Protein AF-A0A9D7XBY1-F1 (afdb_monomer_lite)

Foldseek 3Di:
DCPCVVVPLLVVLVVVLVVVLVVVPPDDDDDPVVSVVSSVVSSVVSVVVVVVVCPDPVVVCVVCVLVVQLVVCCVQLLLVLCVVQPPPVSVVVSVQLSVVVVVVDDNLLSLQQCLLLLLLVLLVLLVQAAPVLNVLQVVLLVVVLVQCVVPPVVLSVVSVVSNPDNVPRDTRPDGDDPVSSVSNSVSSSNSRVRSRCRVVVVDDRPPPVPVVVVVVVVVVVVVVVVVVPPDDPDDDDDDDDDDDDDDDDD

Radius of gyration: 32.43 Å; chains: 1; bounding box: 100×43×97 Å

pLDDT: mean 73.61, std 13.41, range [42.22, 92.88]

Sequence (250 aa):
MSEWLPFLILPACALLAVIVIALIQNGKELDDRGLLVAFAVLLSTALLLSLGVLRTQWVQRKLDPTQELAAQLQAHPVVVALELFHGDDNLALRATMLAELDRGKSLSETLQKMRPALSLIGHDRLGFGDQAARLAWSKVELQALRELAARDVKQCATLALSQTDANAYLPLASGMSAENQQAFEAAFVAMLSSADASLRRQETPPGIVVDTQEARQRFGQLRSARSATATPSMGFSDAASTRTWPRSPT

Structure (mmCIF, N/CA/C/O backbone):
data_AF-A0A9D7XBY1-F1
#
_entry.id   AF-A0A9D7XBY1-F1
#
loop_
_atom_site.group_PDB
_atom_site.id
_atom_site.type_symbol
_atom_site.label_atom_id
_atom_site.label_alt_id
_atom_site.label_comp_id
_atom_site.label_asym_id
_atom_site.label_entity_id
_atom_site.label_seq_id
_atom_site.pdbx_PDB_ins_code
_atom_site.Cartn_x
_atom_site.Cartn_y
_atom_site.Cartn_z
_atom_site.occupancy
_atom_site.B_iso_or_equiv
_atom_site.auth_seq_id
_atom_site.auth_comp_id
_atom_site.auth_asym_id
_atom_site.auth_atom_id
_atom_site.pdbx_PDB_model_num
ATOM 1 N N . MET A 1 1 ? -11.388 11.805 22.289 1.00 48.41 1 MET A N 1
ATOM 2 C CA . MET A 1 1 ? -12.593 12.337 22.981 1.00 48.41 1 MET A CA 1
ATOM 3 C C . MET A 1 1 ? -13.395 11.251 23.733 1.00 48.41 1 MET A C 1
ATOM 5 O O . MET A 1 1 ? -14.542 11.496 24.079 1.00 48.41 1 MET A O 1
ATOM 9 N N . SER A 1 2 ? -12.824 10.077 24.050 1.00 50.62 2 SER A N 1
ATOM 10 C CA . SER A 1 2 ? -13.545 8.933 24.652 1.00 50.62 2 SER A CA 1
ATOM 11 C C . SER A 1 2 ? -13.618 8.931 26.189 1.00 50.62 2 SER A C 1
ATOM 13 O O . SER A 1 2 ? -14.363 8.139 26.760 1.00 50.62 2 SER A O 1
ATOM 15 N N . GLU A 1 3 ? -12.891 9.819 26.871 1.00 54.50 3 GLU A N 1
ATOM 16 C CA . GLU A 1 3 ? -12.745 9.781 28.338 1.00 54.50 3 GLU A CA 1
ATOM 17 C C . GLU A 1 3 ? -13.994 10.256 29.104 1.00 54.50 3 GLU A C 1
ATOM 19 O O . GLU A 1 3 ? -14.214 9.855 30.243 1.00 54.50 3 GLU A O 1
ATOM 24 N N . TRP A 1 4 ? -14.867 11.049 28.474 1.00 52.72 4 TRP A N 1
ATOM 25 C CA . TRP A 1 4 ? -16.070 11.614 29.113 1.00 52.72 4 TRP A CA 1
ATOM 26 C C . TRP A 1 4 ? -17.304 10.708 29.041 1.00 52.72 4 TRP A C 1
ATOM 28 O O . TRP A 1 4 ? -18.314 10.947 29.699 1.00 52.72 4 TRP A O 1
ATOM 38 N N . LEU A 1 5 ? -17.235 9.650 28.240 1.00 58.38 5 LEU A N 1
ATOM 39 C CA . LEU A 1 5 ? -18.353 8.756 27.972 1.00 58.38 5 LEU A CA 1
ATOM 40 C C . LEU A 1 5 ? -18.807 7.922 29.193 1.00 58.38 5 LEU A C 1
ATOM 42 O O . LEU A 1 5 ? -20.016 7.865 29.438 1.00 58.38 5 LEU A O 1
ATOM 46 N N . PRO A 1 6 ? -17.909 7.339 30.021 1.00 59.41 6 PRO A N 1
ATOM 47 C CA . PRO A 1 6 ? -18.332 6.677 31.257 1.00 59.41 6 PRO A CA 1
ATOM 48 C C . PRO A 1 6 ? -18.978 7.655 32.251 1.00 59.41 6 PRO A C 1
ATOM 50 O O . PRO A 1 6 ? -19.910 7.270 32.956 1.00 59.41 6 PRO A O 1
ATOM 53 N N . PHE A 1 7 ? -18.559 8.926 32.251 1.00 58.84 7 PHE A N 1
ATOM 54 C CA . PHE A 1 7 ? -19.117 9.962 33.126 1.00 58.84 7 PHE A CA 1
ATOM 55 C C . PHE A 1 7 ? -20.555 10.362 32.777 1.00 58.84 7 PHE A C 1
ATOM 57 O O . PHE A 1 7 ? -21.260 10.846 33.654 1.00 58.84 7 PHE A O 1
ATOM 64 N N . LEU A 1 8 ? -21.017 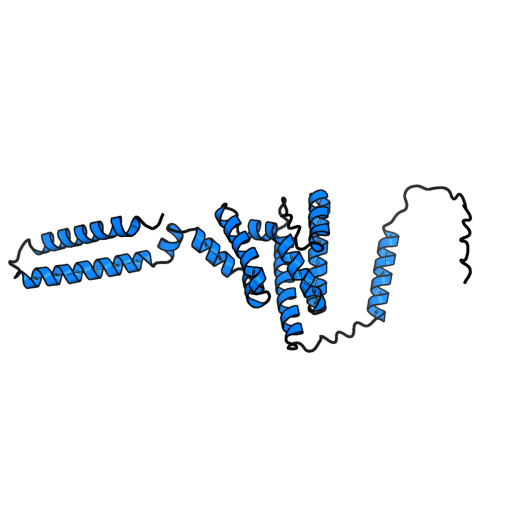10.141 31.541 1.00 63.47 8 LEU A N 1
ATOM 65 C CA . LEU A 1 8 ? -22.396 10.440 31.128 1.00 63.47 8 LEU A CA 1
ATOM 66 C C . LEU A 1 8 ? -23.338 9.232 31.235 1.00 63.47 8 LEU A C 1
ATOM 68 O O . LEU A 1 8 ? -24.515 9.396 31.552 1.00 63.47 8 LEU A O 1
ATOM 72 N N . ILE A 1 9 ? -22.838 8.016 31.005 1.00 67.44 9 ILE A N 1
ATOM 73 C CA . ILE A 1 9 ? -23.675 6.805 30.972 1.00 67.44 9 ILE A CA 1
ATOM 74 C C . ILE A 1 9 ? -24.020 6.309 32.379 1.00 67.44 9 ILE A C 1
ATOM 76 O O . ILE A 1 9 ? -25.171 5.964 32.641 1.00 67.44 9 ILE A O 1
ATOM 80 N N . LEU A 1 10 ? -23.055 6.320 33.305 1.00 65.62 10 LEU A N 1
ATOM 81 C CA . LEU A 1 10 ? -23.272 5.913 34.699 1.00 65.62 10 LEU A CA 1
ATOM 82 C C . LEU A 1 10 ? -24.395 6.699 35.405 1.00 65.62 10 LEU A C 1
ATOM 84 O O . LEU A 1 10 ? -25.283 6.053 35.970 1.00 65.62 10 LEU A O 1
ATOM 88 N N . PRO A 1 11 ? -24.434 8.048 35.363 1.00 66.56 11 PRO A N 1
ATOM 89 C CA . PRO A 1 11 ? -25.511 8.795 36.008 1.00 66.56 11 PRO A CA 1
ATOM 90 C C . PRO A 1 11 ? -26.861 8.601 35.310 1.00 66.56 11 PRO A C 1
ATOM 92 O O . PRO A 1 11 ? -27.879 8.525 35.994 1.00 66.56 11 PRO A O 1
ATOM 95 N N . ALA A 1 12 ? -26.893 8.449 33.981 1.00 67.38 12 ALA A N 1
ATOM 96 C CA . ALA A 1 12 ? -28.131 8.181 33.248 1.00 67.38 12 ALA A CA 1
ATOM 97 C C . ALA A 1 12 ? -28.733 6.809 33.607 1.00 67.38 12 ALA A C 1
ATOM 99 O O . ALA A 1 12 ? -29.941 6.700 33.820 1.00 67.38 12 ALA A O 1
ATOM 100 N N . CYS A 1 13 ? -27.899 5.771 33.743 1.00 66.38 13 CYS A N 1
ATOM 101 C CA . CYS A 1 13 ? -28.341 4.447 34.184 1.00 66.38 13 CYS A CA 1
ATOM 102 C C . CYS A 1 13 ? -28.814 4.446 35.645 1.00 66.38 13 CYS A C 1
ATOM 104 O O . CYS A 1 13 ? -29.812 3.795 35.957 1.00 66.38 13 CYS A O 1
ATOM 106 N N . ALA A 1 14 ? -28.149 5.200 36.527 1.00 65.62 14 ALA A N 1
ATOM 107 C CA . ALA A 1 14 ? -28.581 5.358 37.914 1.00 65.62 14 ALA A CA 1
ATOM 108 C C . ALA A 1 14 ? -29.952 6.053 38.009 1.00 65.62 14 ALA A C 1
ATOM 110 O O . ALA A 1 14 ? -30.826 5.589 38.739 1.00 65.62 14 ALA A O 1
ATOM 111 N N . LEU A 1 15 ? -30.179 7.110 37.221 1.00 71.19 15 LEU A N 1
ATOM 112 C CA . LEU A 1 15 ? -31.458 7.829 37.165 1.00 71.19 15 LEU A CA 1
ATOM 113 C C . LEU A 1 15 ? -32.609 6.930 36.691 1.00 71.19 15 LEU A C 1
ATOM 115 O O . LEU A 1 15 ? -33.681 6.926 37.292 1.00 71.19 15 LEU A O 1
ATOM 119 N N . LEU A 1 16 ? -32.373 6.121 35.655 1.00 70.38 16 LEU A N 1
ATOM 120 C CA . LEU A 1 16 ? -33.348 5.150 35.149 1.00 70.38 16 LEU A CA 1
ATOM 121 C C . LEU A 1 16 ? -33.707 4.093 36.202 1.00 70.38 16 LEU A C 1
ATOM 123 O O . LEU A 1 16 ? -34.884 3.792 36.389 1.00 70.38 16 LEU A O 1
ATOM 127 N N . ALA A 1 17 ? -32.714 3.573 36.927 1.00 67.12 17 ALA A N 1
ATOM 128 C CA . ALA A 1 17 ? -32.945 2.617 38.007 1.00 67.12 17 ALA A CA 1
ATOM 129 C C . ALA A 1 17 ? -33.775 3.230 39.152 1.00 67.12 17 ALA A C 1
ATOM 131 O O . ALA A 1 17 ? -34.692 2.581 39.654 1.00 67.12 17 ALA A O 1
ATOM 132 N N . VAL A 1 18 ? -33.518 4.494 39.512 1.00 67.62 18 VAL A N 1
ATOM 133 C CA . VAL A 1 18 ? -34.297 5.229 40.527 1.00 67.62 18 VAL A CA 1
ATOM 134 C C . VAL A 1 18 ? -35.752 5.430 40.086 1.00 67.62 18 VAL A C 1
ATOM 136 O O . VAL A 1 18 ? -36.663 5.194 40.876 1.00 67.62 18 VAL A O 1
ATOM 139 N N . ILE A 1 19 ? -35.994 5.799 38.823 1.00 70.06 19 ILE A N 1
ATOM 140 C CA . ILE A 1 19 ? -37.353 5.992 38.283 1.00 70.06 19 ILE A CA 1
ATOM 141 C C . ILE A 1 19 ? -38.142 4.675 38.280 1.00 70.06 19 ILE A C 1
ATOM 143 O O . ILE A 1 19 ? -39.311 4.652 38.668 1.00 70.06 19 ILE A O 1
ATOM 147 N N . VAL A 1 20 ? -37.512 3.567 37.877 1.00 68.69 20 VAL A N 1
ATOM 148 C CA . VAL A 1 20 ? -38.162 2.247 37.860 1.00 68.69 20 VAL A CA 1
ATOM 149 C C . VAL A 1 20 ? -38.503 1.780 39.277 1.00 68.69 20 VAL A C 1
ATOM 151 O O . VAL A 1 20 ? -39.596 1.263 39.498 1.00 68.69 20 VAL A O 1
ATOM 154 N N . ILE A 1 21 ? -37.626 2.015 40.256 1.00 66.44 21 ILE A N 1
ATOM 155 C CA . ILE A 1 21 ? -37.914 1.699 41.663 1.00 66.44 21 ILE A CA 1
ATOM 156 C C . ILE A 1 21 ? -39.068 2.541 42.199 1.00 66.44 21 ILE A C 1
ATOM 158 O O . ILE A 1 21 ? -39.972 1.989 42.825 1.00 66.44 21 ILE A O 1
ATOM 162 N N . ALA A 1 22 ? -39.079 3.843 41.910 1.00 66.81 22 ALA A N 1
ATOM 163 C CA . ALA A 1 22 ? -40.159 4.734 42.327 1.00 66.81 22 ALA A CA 1
ATOM 164 C C . ALA A 1 22 ? -41.523 4.302 41.751 1.00 66.81 22 ALA A C 1
ATOM 166 O O . ALA A 1 22 ? -42.539 4.371 42.439 1.00 66.81 22 ALA A O 1
ATOM 167 N N . LEU A 1 23 ? -41.554 3.790 40.515 1.00 69.25 23 LEU A N 1
ATOM 168 C CA . LEU A 1 23 ? -42.770 3.249 39.896 1.00 69.25 23 LEU A CA 1
ATOM 169 C C . LEU A 1 23 ? -43.235 1.928 40.530 1.00 69.25 23 LEU A C 1
ATOM 171 O O . LEU A 1 23 ? -44.438 1.706 40.646 1.00 69.25 23 LEU A O 1
ATOM 175 N N . ILE A 1 24 ? -42.310 1.061 40.954 1.00 66.00 24 ILE A N 1
ATOM 176 C CA . ILE A 1 24 ? -42.627 -0.238 41.579 1.00 66.00 24 ILE A CA 1
ATOM 177 C C . ILE A 1 24 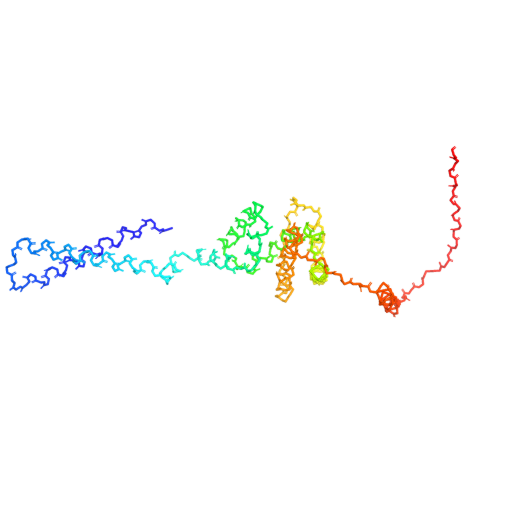? -43.071 -0.068 43.043 1.00 66.00 24 ILE A C 1
ATOM 179 O O . ILE A 1 24 ? -43.918 -0.826 43.517 1.00 66.00 24 ILE A O 1
ATOM 183 N N . GLN A 1 25 ? -42.547 0.937 43.752 1.00 62.91 25 GLN A N 1
ATOM 184 C CA . GLN A 1 25 ? -42.909 1.229 45.145 1.00 62.91 25 GLN A CA 1
ATOM 185 C C . GLN A 1 25 ? -44.322 1.808 45.319 1.00 62.91 25 GLN A C 1
ATOM 187 O O . GLN A 1 25 ? -44.862 1.742 46.420 1.00 62.91 25 GLN A O 1
ATOM 192 N N . ASN A 1 26 ? -44.967 2.305 44.257 1.00 60.75 26 ASN A N 1
ATOM 193 C CA . ASN A 1 26 ? -46.281 2.968 44.312 1.00 60.75 26 ASN A CA 1
ATOM 194 C C . ASN A 1 26 ? -47.482 2.059 44.686 1.00 60.75 26 ASN A C 1
ATOM 196 O O . ASN A 1 26 ? -48.631 2.419 44.434 1.00 60.75 26 ASN A O 1
ATOM 200 N N . GLY A 1 27 ? -47.266 0.894 45.307 1.00 57.59 27 GLY A N 1
ATOM 201 C CA . GLY A 1 27 ? -48.368 0.042 45.767 1.00 57.59 27 GLY A CA 1
ATOM 202 C C . GLY A 1 27 ? -48.031 -1.152 46.665 1.00 57.59 27 GLY A C 1
ATOM 203 O O . GLY A 1 27 ? -48.943 -1.922 46.962 1.00 57.59 27 GLY A O 1
ATOM 204 N N . LYS A 1 28 ? -46.776 -1.357 47.097 1.00 57.78 28 LYS A N 1
ATOM 205 C CA . LYS A 1 28 ? -46.398 -2.462 48.003 1.00 57.78 28 LYS A CA 1
ATOM 206 C C . LYS A 1 28 ? -45.294 -2.038 48.976 1.00 57.78 28 LYS A C 1
ATOM 208 O O . LYS A 1 28 ? -44.271 -1.522 48.538 1.00 57.78 28 LYS A O 1
ATOM 213 N N . GLU A 1 29 ? -45.470 -2.328 50.267 1.00 59.00 29 GLU A N 1
ATOM 214 C CA . GLU A 1 29 ? -44.376 -2.351 51.248 1.00 59.00 29 GLU A CA 1
ATOM 215 C C . GLU A 1 29 ? -43.448 -3.520 50.886 1.00 59.00 29 GLU A C 1
ATOM 217 O O . GLU A 1 29 ? -43.744 -4.683 51.163 1.00 59.00 29 GLU A O 1
ATOM 222 N N . LEU A 1 30 ? -42.365 -3.234 50.163 1.00 56.84 30 LEU A N 1
ATOM 223 C CA . LEU A 1 30 ? -41.291 -4.201 49.966 1.00 56.84 30 LEU A CA 1
ATOM 224 C C . LEU A 1 30 ? -40.310 -4.095 51.132 1.00 56.84 30 LEU A C 1
ATOM 226 O O . LEU A 1 30 ? -39.826 -3.012 51.439 1.00 56.84 30 LEU A O 1
ATOM 230 N N . ASP A 1 31 ? -39.993 -5.247 51.716 1.00 73.94 31 ASP A N 1
ATOM 231 C CA . ASP A 1 31 ? -38.904 -5.430 52.672 1.00 73.94 31 ASP A CA 1
ATOM 232 C C . ASP A 1 31 ? -37.577 -4.900 52.078 1.00 73.94 31 ASP A C 1
ATOM 234 O O . ASP A 1 31 ? -37.292 -5.136 50.895 1.00 73.94 31 ASP A O 1
ATOM 238 N N . ASP A 1 32 ? -36.758 -4.195 52.869 1.00 68.38 32 ASP A N 1
ATOM 239 C CA . ASP A 1 32 ? -35.559 -3.453 52.413 1.00 68.38 32 ASP A CA 1
ATOM 240 C C . ASP A 1 32 ? -34.593 -4.326 51.596 1.00 68.38 32 ASP A C 1
ATOM 242 O O . ASP A 1 32 ? -33.938 -3.892 50.640 1.00 68.38 32 ASP A O 1
ATOM 246 N N . ARG A 1 33 ? -34.542 -5.615 51.940 1.00 69.12 33 ARG A N 1
ATOM 247 C CA . ARG A 1 33 ? -33.712 -6.608 51.258 1.00 69.12 33 ARG A CA 1
ATOM 248 C C . ARG A 1 33 ? -34.198 -6.903 49.836 1.00 69.12 33 ARG A C 1
ATOM 250 O O . ARG A 1 33 ? -33.377 -7.116 48.947 1.00 69.12 33 ARG A O 1
ATOM 257 N N . GLY A 1 34 ? -35.511 -6.893 49.604 1.00 74.06 34 GLY A N 1
ATOM 258 C CA . GLY A 1 34 ? -36.106 -7.068 48.278 1.00 74.06 34 GLY A CA 1
ATOM 259 C C . GLY A 1 34 ? -35.857 -5.865 47.368 1.00 74.06 34 GLY A C 1
ATOM 260 O O . GLY A 1 34 ? -35.580 -6.039 46.179 1.00 74.06 34 GLY A O 1
ATOM 261 N N . LEU A 1 35 ? -35.865 -4.657 47.940 1.00 73.12 35 LEU A N 1
ATOM 262 C CA . LEU A 1 35 ? -35.573 -3.418 47.221 1.00 73.12 35 LEU A CA 1
ATOM 263 C C . LEU A 1 35 ? -34.128 -3.382 46.704 1.00 73.12 35 LEU A C 1
ATOM 265 O O . LEU A 1 35 ? -33.890 -3.101 45.529 1.00 73.12 35 LEU A O 1
ATOM 269 N N . LEU A 1 36 ? -33.169 -3.723 47.570 1.00 73.25 36 LEU A N 1
ATOM 270 C CA . LEU A 1 36 ? -31.748 -3.769 47.219 1.00 73.25 36 LEU A CA 1
ATOM 271 C C . LEU A 1 36 ? -31.455 -4.786 46.111 1.00 73.25 36 LEU A C 1
ATOM 273 O O . LEU A 1 36 ? -30.688 -4.491 45.194 1.00 73.25 36 LEU A O 1
ATOM 277 N N . VAL A 1 37 ? -32.086 -5.963 46.160 1.00 73.75 37 VAL A N 1
ATOM 278 C CA . VAL A 1 37 ? -31.915 -6.993 45.123 1.00 73.75 37 VAL A CA 1
ATOM 279 C C . VAL A 1 37 ? -32.517 -6.534 43.794 1.00 73.75 37 VAL A C 1
ATOM 281 O O . VAL A 1 37 ? -31.859 -6.655 42.762 1.00 73.75 37 VAL A O 1
ATOM 284 N N . ALA A 1 38 ? -33.722 -5.955 43.800 1.00 72.50 38 ALA A N 1
ATOM 285 C CA . ALA A 1 38 ? -34.351 -5.438 42.585 1.00 72.50 38 ALA A CA 1
ATOM 286 C C . ALA A 1 38 ? -33.527 -4.305 41.946 1.00 72.50 38 ALA A C 1
ATOM 288 O O . ALA A 1 38 ? -33.326 -4.307 40.730 1.00 72.50 38 ALA A O 1
ATOM 289 N N . PHE A 1 39 ? -32.987 -3.387 42.758 1.00 73.50 39 PHE A N 1
ATOM 290 C CA . PHE A 1 39 ? -32.076 -2.338 42.294 1.00 73.50 39 PHE A CA 1
ATOM 291 C C . PHE A 1 39 ? -30.812 -2.918 41.666 1.00 73.50 39 PHE A C 1
ATOM 293 O O . PHE A 1 39 ? -30.458 -2.542 40.551 1.00 73.50 39 PHE A O 1
ATOM 300 N N . ALA A 1 40 ? -30.146 -3.850 42.353 1.00 74.12 40 ALA A N 1
ATOM 301 C CA . ALA A 1 40 ? -28.904 -4.446 41.876 1.00 74.12 40 ALA A CA 1
ATOM 302 C C . ALA A 1 40 ? -29.101 -5.188 40.546 1.00 74.12 40 ALA A C 1
ATOM 304 O O . ALA A 1 40 ? -28.279 -5.049 39.640 1.00 74.12 40 ALA A O 1
ATOM 305 N N . VAL A 1 41 ? -30.207 -5.925 40.400 1.00 75.88 41 VAL A N 1
ATOM 306 C CA . VAL A 1 41 ? -30.539 -6.633 39.157 1.00 75.88 41 VAL A CA 1
ATOM 307 C C . VAL A 1 41 ? -30.808 -5.644 38.025 1.00 75.88 41 VAL A C 1
ATOM 309 O O . VAL A 1 41 ? -30.179 -5.760 36.976 1.00 75.88 41 VAL A O 1
ATOM 312 N N . LEU A 1 42 ? -31.668 -4.641 38.242 1.00 78.25 42 LEU A N 1
ATOM 313 C CA . LEU A 1 42 ? -31.989 -3.629 37.228 1.00 78.25 42 LEU A CA 1
ATOM 314 C C . LEU A 1 42 ? -30.751 -2.845 36.792 1.00 78.25 42 LEU A C 1
ATOM 316 O O . LEU A 1 42 ? -30.493 -2.725 35.591 1.00 78.25 42 LEU A O 1
ATOM 320 N N . LEU A 1 43 ? -29.959 -2.373 37.756 1.00 75.81 43 LEU A N 1
ATOM 321 C CA . LEU A 1 43 ? -28.709 -1.665 37.505 1.00 75.81 43 LEU A CA 1
ATOM 322 C C . LEU A 1 43 ? -27.746 -2.543 36.701 1.00 75.81 43 LEU A C 1
ATOM 324 O O . LEU A 1 43 ? -27.204 -2.081 35.703 1.00 75.81 43 LEU A O 1
ATOM 328 N N . SER A 1 44 ? -27.577 -3.813 37.085 1.00 72.88 44 SER A N 1
ATOM 329 C CA . SER A 1 44 ? -26.699 -4.757 36.386 1.00 72.88 44 SER A CA 1
ATOM 330 C C . SER A 1 44 ? -27.161 -5.013 34.948 1.00 72.88 44 SER A C 1
ATOM 332 O O . SER A 1 44 ? -26.351 -4.927 34.024 1.00 72.88 44 SER A O 1
ATOM 334 N N . THR A 1 45 ? -28.462 -5.225 34.715 1.00 77.62 45 THR A N 1
ATOM 335 C CA . THR A 1 45 ? -29.005 -5.374 33.354 1.00 77.62 45 THR A CA 1
ATOM 336 C C . THR A 1 45 ? -28.858 -4.109 32.511 1.00 77.62 45 THR A C 1
ATOM 338 O O . THR A 1 45 ? -28.503 -4.205 31.338 1.00 77.62 45 THR A O 1
ATOM 341 N N . ALA A 1 46 ? -29.066 -2.922 33.088 1.00 77.12 46 ALA A N 1
ATOM 342 C CA . ALA A 1 46 ? -28.883 -1.652 32.387 1.00 77.12 46 ALA A CA 1
ATOM 343 C C . ALA A 1 46 ? -27.405 -1.398 32.037 1.00 77.12 46 ALA A C 1
ATOM 345 O O . ALA A 1 46 ? -27.094 -0.926 30.941 1.00 77.12 46 ALA A O 1
ATOM 346 N N . LEU A 1 47 ? -26.482 -1.764 32.931 1.00 76.75 47 LEU A N 1
ATOM 347 C CA . LEU A 1 47 ? -25.040 -1.711 32.684 1.00 76.75 47 LEU A CA 1
ATOM 348 C C . LEU A 1 47 ? -24.624 -2.685 31.579 1.00 76.75 47 LEU A C 1
ATOM 350 O O . LEU A 1 47 ? -23.877 -2.309 30.682 1.00 76.75 47 LEU A O 1
ATOM 354 N N . LEU A 1 48 ? -25.150 -3.911 31.591 1.00 76.00 48 LEU A N 1
ATOM 355 C CA . LEU A 1 48 ? -24.887 -4.900 30.544 1.00 76.00 48 LEU A CA 1
ATOM 356 C C . LEU A 1 48 ? -25.433 -4.459 29.183 1.00 76.00 48 LEU A C 1
ATOM 358 O O . LEU A 1 48 ? -24.736 -4.585 28.179 1.00 76.00 48 LEU A O 1
ATOM 362 N N . LEU A 1 49 ? -26.647 -3.903 29.140 1.00 78.38 49 LEU A N 1
ATOM 363 C CA . LEU A 1 49 ? -27.245 -3.381 27.910 1.00 78.38 49 LEU A CA 1
ATOM 364 C C . LEU A 1 49 ? -26.472 -2.177 27.370 1.00 78.38 49 LEU A C 1
ATOM 366 O O . LEU A 1 49 ? -26.176 -2.137 26.179 1.00 78.38 49 LEU A O 1
ATOM 370 N N . SER A 1 50 ? -26.095 -1.224 28.225 1.00 72.50 50 SER A N 1
ATOM 371 C CA . SER A 1 50 ? -25.291 -0.071 27.802 1.00 72.50 50 SER A CA 1
ATOM 372 C C . SER A 1 50 ? -23.902 -0.497 27.319 1.00 72.50 50 SER A C 1
ATOM 374 O O . SER A 1 50 ? -23.501 -0.094 26.230 1.00 72.50 50 SER A O 1
ATOM 376 N N . LEU A 1 51 ? -23.208 -1.393 28.030 1.00 72.94 51 LEU A N 1
ATOM 377 C CA . LEU A 1 51 ? -21.946 -1.991 27.568 1.00 72.94 51 LEU A CA 1
ATOM 378 C C . LEU A 1 51 ? -22.106 -2.728 26.232 1.00 72.94 51 LEU A C 1
ATOM 380 O O . LEU A 1 51 ? -21.244 -2.611 25.360 1.00 72.94 51 LEU A O 1
ATOM 384 N N . GLY A 1 52 ? -23.207 -3.460 26.053 1.00 72.31 52 GLY A N 1
ATOM 385 C CA . GLY A 1 52 ? -23.535 -4.148 24.808 1.00 72.31 52 GLY A CA 1
ATOM 386 C C . GLY A 1 52 ? -23.727 -3.177 23.645 1.00 72.31 52 GLY A C 1
ATOM 387 O O . GLY A 1 52 ? -23.113 -3.355 22.595 1.00 72.31 52 GLY A O 1
ATOM 388 N N . VAL A 1 53 ? -24.505 -2.109 23.848 1.00 72.81 53 VAL A N 1
ATOM 389 C CA . VAL A 1 53 ? -24.743 -1.059 22.845 1.00 72.81 53 VAL A CA 1
ATOM 390 C C . VAL A 1 53 ? -23.445 -0.330 22.494 1.00 72.81 53 VAL A C 1
ATOM 392 O O . VAL A 1 53 ? -23.163 -0.150 21.311 1.00 72.81 53 VAL A O 1
ATOM 395 N N . LEU A 1 54 ? -22.599 0.005 23.473 1.00 65.56 54 LEU A N 1
ATOM 396 C CA . LEU A 1 54 ? -21.285 0.619 23.225 1.00 65.56 54 LEU A CA 1
ATOM 397 C C . LEU A 1 54 ? -20.342 -0.279 22.417 1.00 65.56 54 LEU A C 1
ATOM 399 O O . LEU A 1 54 ? -19.482 0.222 21.693 1.00 65.56 54 LEU A O 1
ATOM 403 N N . ARG A 1 55 ? -20.492 -1.600 22.537 1.00 64.75 55 ARG A N 1
ATOM 404 C CA . ARG A 1 55 ? -19.721 -2.580 21.766 1.00 64.75 55 ARG A CA 1
ATOM 405 C C . ARG A 1 55 ? -20.265 -2.844 20.370 1.00 64.75 55 ARG A C 1
ATOM 407 O O . ARG A 1 55 ? -19.601 -3.532 19.597 1.00 64.75 55 ARG A O 1
ATOM 414 N N . THR A 1 56 ? -21.444 -2.334 20.021 1.00 72.31 56 THR A N 1
ATOM 415 C CA . THR A 1 56 ? -21.954 -2.517 18.661 1.00 72.31 56 THR A CA 1
ATOM 416 C C . THR A 1 56 ? -21.097 -1.738 17.662 1.00 72.31 56 THR A C 1
ATOM 418 O O . THR A 1 56 ? -20.774 -0.567 17.864 1.00 72.31 56 THR A O 1
ATOM 421 N N . GLN A 1 57 ? -20.750 -2.391 16.548 1.00 57.47 57 GLN A N 1
ATOM 422 C CA . GLN A 1 57 ? -19.902 -1.824 15.490 1.00 57.47 57 GLN A CA 1
ATOM 423 C C . GLN A 1 57 ? -20.431 -0.486 14.951 1.00 57.47 57 GLN A C 1
ATOM 425 O O . GLN A 1 57 ? -19.656 0.370 14.537 1.00 57.47 57 GLN A O 1
ATOM 430 N N . TRP A 1 58 ? -21.750 -0.279 14.987 1.00 66.69 58 TRP A N 1
ATOM 431 C CA . TRP A 1 58 ? -22.385 0.969 14.571 1.00 66.69 58 TRP A CA 1
ATOM 432 C C . TRP A 1 58 ? -22.021 2.152 15.479 1.00 66.69 58 TRP A C 1
ATOM 434 O O . TRP A 1 58 ? -21.674 3.226 14.987 1.00 66.69 58 TRP A O 1
ATOM 444 N N . VAL A 1 59 ? -22.056 1.947 16.800 1.00 64.62 59 VAL A N 1
ATOM 445 C CA . VAL A 1 59 ? -21.692 2.972 17.788 1.00 64.62 59 VAL A CA 1
ATOM 446 C C . VAL A 1 59 ? -20.195 3.263 17.696 1.00 64.62 59 VAL A C 1
ATOM 448 O O . VAL A 1 59 ? -19.808 4.425 17.636 1.00 64.62 59 VAL A O 1
ATOM 451 N N . GLN A 1 60 ? -19.356 2.232 17.566 1.00 63.28 60 GLN A N 1
ATOM 452 C CA . GLN A 1 60 ? -17.910 2.409 17.400 1.00 63.28 60 GLN A CA 1
ATOM 453 C C . GLN A 1 60 ? -17.546 3.172 16.119 1.00 63.28 60 GLN A C 1
ATOM 455 O O . GLN A 1 60 ? -16.750 4.102 16.192 1.00 63.28 60 GLN A O 1
ATOM 460 N N . ARG A 1 61 ? -18.197 2.889 14.979 1.00 61.69 61 ARG A N 1
ATOM 461 C CA . ARG A 1 61 ? -18.018 3.671 13.737 1.00 61.69 61 ARG A CA 1
ATOM 462 C C . ARG A 1 61 ? -18.370 5.147 13.902 1.00 61.69 61 ARG A C 1
ATOM 464 O O . ARG A 1 61 ? -17.692 6.013 13.362 1.00 61.69 61 ARG A O 1
ATOM 471 N N . LYS A 1 62 ? -19.443 5.447 14.640 1.00 66.06 62 LYS A N 1
ATOM 472 C CA . LYS A 1 62 ? -19.875 6.826 14.918 1.00 66.06 62 LYS A CA 1
ATOM 473 C C . LYS A 1 62 ? -18.937 7.559 15.879 1.00 66.06 62 LYS A C 1
ATOM 475 O O . LYS A 1 62 ? -18.827 8.778 15.783 1.00 66.06 62 LYS A O 1
ATOM 480 N N . LEU A 1 63 ? -18.321 6.837 16.812 1.00 63.69 63 LEU A N 1
ATOM 481 C CA . LEU A 1 63 ? -17.460 7.399 17.851 1.00 63.69 63 LEU A CA 1
ATOM 482 C C . LEU A 1 63 ? -15.997 7.518 17.439 1.00 63.69 63 LEU A C 1
ATOM 484 O O . LEU A 1 63 ? -15.311 8.394 17.963 1.00 63.69 63 LEU A O 1
ATOM 488 N N . ASP A 1 64 ? -15.531 6.670 16.525 1.00 65.44 64 ASP A N 1
ATOM 489 C CA . ASP A 1 64 ? -14.139 6.667 16.102 1.00 65.44 64 ASP A CA 1
ATOM 490 C C . ASP A 1 64 ? -13.986 6.323 14.606 1.00 65.44 64 ASP A C 1
ATOM 492 O O . ASP A 1 64 ? -13.672 5.184 14.244 1.00 65.44 64 ASP A O 1
ATOM 496 N N . PRO A 1 65 ? -14.200 7.295 13.697 1.00 67.12 65 PRO A N 1
ATOM 497 C CA . PRO A 1 65 ? -14.018 7.080 12.259 1.00 67.12 65 PRO A CA 1
ATOM 498 C C . PRO A 1 65 ? -12.573 6.693 11.900 1.00 67.12 65 PRO A C 1
ATOM 500 O O . PRO A 1 65 ? -12.340 6.078 10.859 1.00 67.12 65 PRO A O 1
ATOM 503 N N . THR A 1 66 ? -11.601 6.996 12.769 1.00 67.81 66 THR A N 1
ATOM 504 C CA . THR A 1 66 ? -10.196 6.613 12.571 1.00 67.81 66 THR A CA 1
ATOM 505 C C . THR A 1 66 ? -9.993 5.100 12.692 1.00 67.81 66 THR A C 1
ATOM 507 O O . THR A 1 66 ? -9.213 4.526 11.933 1.00 67.81 66 THR A O 1
ATOM 510 N N . GLN A 1 67 ? -10.763 4.412 13.546 1.00 71.31 67 GLN A N 1
ATOM 511 C CA . GLN A 1 67 ? -10.724 2.948 13.651 1.00 71.31 67 GLN A CA 1
ATOM 512 C C . GLN A 1 67 ? -11.277 2.267 12.404 1.00 71.31 67 GLN A C 1
ATOM 514 O O . GLN A 1 67 ? -10.761 1.231 11.990 1.00 71.31 67 GLN A O 1
ATOM 519 N N . GLU A 1 68 ? -12.302 2.847 11.779 1.00 75.88 68 GLU A N 1
ATOM 520 C CA . GLU A 1 68 ? -12.830 2.326 10.521 1.00 75.88 68 GLU A CA 1
ATOM 521 C C . GLU A 1 68 ? -11.804 2.467 9.392 1.00 75.88 68 GLU A C 1
ATOM 523 O O . GLU A 1 68 ? -11.569 1.506 8.663 1.00 75.88 68 GLU A O 1
ATOM 528 N N . LEU A 1 69 ? -11.137 3.618 9.294 1.00 76.12 69 LEU A N 1
ATOM 529 C CA . LEU A 1 69 ? -10.059 3.833 8.326 1.00 76.12 69 LEU A CA 1
ATOM 530 C C . LEU A 1 69 ? -8.869 2.899 8.584 1.00 76.12 69 LEU A C 1
ATOM 532 O O . LEU A 1 69 ? -8.332 2.318 7.643 1.00 76.12 69 LEU A O 1
ATOM 536 N N . ALA A 1 70 ? -8.495 2.682 9.847 1.00 76.81 70 ALA A N 1
ATOM 537 C CA . ALA A 1 70 ? -7.450 1.732 10.216 1.00 76.81 70 ALA A CA 1
ATOM 538 C C . ALA A 1 70 ? -7.836 0.280 9.882 1.00 76.81 70 ALA A C 1
ATOM 540 O O . ALA A 1 70 ? -6.989 -0.486 9.423 1.00 76.81 70 ALA A O 1
ATOM 541 N N . ALA A 1 71 ? -9.103 -0.103 10.070 1.00 80.88 71 ALA A N 1
ATOM 542 C CA . ALA A 1 71 ? -9.611 -1.421 9.695 1.00 80.88 71 ALA A CA 1
ATOM 543 C C . ALA A 1 71 ? -9.665 -1.603 8.169 1.00 80.88 71 ALA A C 1
ATOM 545 O O . ALA A 1 71 ? -9.293 -2.659 7.662 1.00 80.88 71 ALA A O 1
ATOM 546 N N . GLN A 1 72 ? -10.069 -0.569 7.424 1.00 82.00 72 GLN A N 1
ATOM 547 C CA . GLN A 1 72 ? -10.037 -0.570 5.959 1.00 82.00 72 GLN A CA 1
ATOM 548 C C . GLN A 1 72 ? -8.603 -0.667 5.426 1.00 82.00 72 GLN A C 1
ATOM 550 O O . GLN A 1 72 ? -8.354 -1.423 4.490 1.00 82.00 72 GLN A O 1
ATOM 555 N N . LEU A 1 73 ? -7.655 0.042 6.047 1.00 84.19 73 LEU A N 1
ATOM 556 C CA . LEU A 1 73 ? -6.235 -0.053 5.716 1.00 84.19 73 LEU A CA 1
ATOM 557 C C . LEU A 1 73 ? -5.712 -1.478 5.951 1.00 84.19 73 LEU A C 1
ATOM 559 O O . LEU A 1 73 ? -5.053 -2.026 5.076 1.00 84.19 73 LEU A O 1
ATOM 563 N N . GLN A 1 74 ? -6.052 -2.102 7.083 1.00 83.38 74 GLN A N 1
ATOM 564 C CA . GLN A 1 74 ? -5.663 -3.488 7.391 1.00 83.38 74 GLN A CA 1
ATOM 565 C C . GLN A 1 74 ? -6.281 -4.517 6.439 1.00 83.38 74 GLN A C 1
ATOM 567 O O . GLN A 1 74 ? -5.659 -5.530 6.148 1.00 83.38 74 GLN A O 1
ATOM 572 N N . ALA A 1 75 ? -7.490 -4.269 5.938 1.00 85.88 75 ALA A N 1
ATOM 573 C CA . ALA A 1 75 ? -8.131 -5.143 4.960 1.00 85.88 75 ALA A CA 1
ATOM 574 C C . ALA A 1 75 ? -7.579 -4.959 3.532 1.00 85.88 75 ALA A C 1
ATOM 576 O O . ALA A 1 75 ? -7.911 -5.742 2.640 1.00 85.88 75 ALA A O 1
ATOM 577 N N . HIS A 1 76 ? -6.767 -3.926 3.287 1.00 88.06 76 HIS A N 1
ATOM 578 C CA . HIS A 1 76 ? -6.300 -3.599 1.947 1.00 88.06 76 HIS A CA 1
ATOM 579 C C . HIS A 1 76 ? -5.236 -4.604 1.463 1.00 88.06 76 HIS A C 1
ATOM 581 O O . HIS A 1 76 ? -4.242 -4.815 2.162 1.00 88.06 76 HIS A O 1
ATOM 587 N N . PRO A 1 77 ? -5.354 -5.174 0.246 1.00 87.25 77 PRO A N 1
ATOM 588 C CA . PRO A 1 77 ? -4.476 -6.256 -0.221 1.00 87.25 77 PRO A CA 1
ATOM 589 C C . PRO A 1 77 ? -2.988 -5.877 -0.243 1.00 87.25 77 PRO A C 1
ATOM 591 O O . PRO A 1 77 ? -2.136 -6.709 0.054 1.00 87.25 77 PRO A O 1
ATOM 594 N N . VAL A 1 78 ? -2.667 -4.613 -0.533 1.00 87.62 78 VAL A N 1
ATOM 595 C CA . VAL A 1 78 ? -1.289 -4.085 -0.482 1.00 87.62 78 VAL A CA 1
ATOM 596 C C . VAL A 1 78 ? -0.710 -4.126 0.931 1.00 87.62 78 VAL A C 1
ATOM 598 O O . VAL A 1 78 ? 0.438 -4.519 1.111 1.00 87.62 78 VAL A O 1
ATOM 601 N N . VAL A 1 79 ? -1.498 -3.726 1.931 1.00 86.44 79 VAL A N 1
ATOM 602 C CA . VAL A 1 79 ? -1.060 -3.670 3.333 1.00 86.44 79 VAL A CA 1
ATOM 603 C C . VAL A 1 79 ? -0.913 -5.080 3.884 1.00 86.44 79 VAL A C 1
ATOM 605 O O . VAL A 1 79 ? 0.103 -5.387 4.497 1.00 86.44 79 VAL A O 1
ATOM 608 N N . VAL A 1 80 ? -1.864 -5.962 3.569 1.00 87.31 80 VAL A N 1
ATOM 609 C CA . VAL A 1 80 ? -1.782 -7.388 3.903 1.00 87.31 80 VAL A CA 1
ATOM 610 C C . VAL A 1 80 ? -0.523 -8.019 3.298 1.00 87.31 80 VAL A C 1
ATOM 612 O O . VAL A 1 80 ? 0.210 -8.716 3.993 1.00 87.31 80 VAL A O 1
ATOM 615 N N . ALA A 1 81 ? -0.218 -7.748 2.02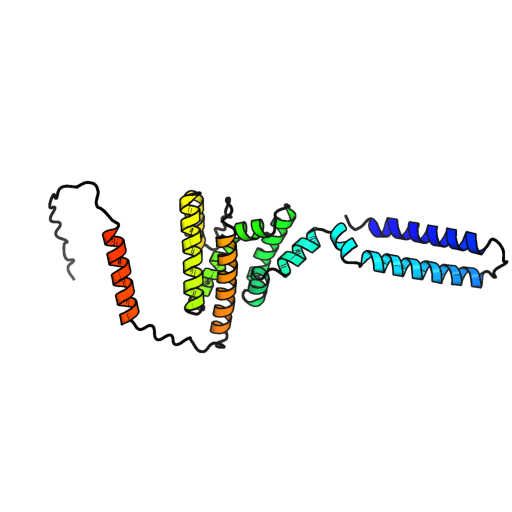4 1.00 86.56 81 ALA A N 1
ATOM 616 C CA . ALA A 1 81 ? 0.991 -8.264 1.380 1.00 86.56 81 ALA A CA 1
ATOM 617 C C . ALA A 1 81 ? 2.279 -7.722 2.025 1.00 86.56 81 ALA A C 1
ATOM 619 O O . ALA A 1 81 ? 3.228 -8.477 2.227 1.00 86.56 81 ALA A O 1
ATOM 620 N N . LEU A 1 82 ? 2.316 -6.438 2.393 1.00 86.44 82 LEU A N 1
ATOM 621 C CA . LEU A 1 82 ? 3.446 -5.862 3.126 1.00 86.44 82 LEU A CA 1
ATOM 622 C C . LEU A 1 82 ? 3.645 -6.526 4.492 1.00 86.44 82 LEU A C 1
ATOM 624 O O . LEU A 1 82 ? 4.772 -6.861 4.844 1.00 86.44 82 LEU A O 1
ATOM 628 N N . GLU A 1 83 ? 2.568 -6.741 5.253 1.00 86.12 83 GLU A N 1
ATOM 629 C CA . GLU A 1 83 ? 2.629 -7.389 6.571 1.00 86.12 83 GLU A CA 1
ATOM 630 C C . GLU A 1 83 ? 3.120 -8.836 6.467 1.00 86.12 83 GLU A C 1
ATOM 632 O O . GLU A 1 83 ? 3.896 -9.286 7.306 1.00 86.12 83 GLU A O 1
ATOM 637 N N . LEU A 1 84 ? 2.714 -9.550 5.416 1.00 83.00 84 LEU A N 1
ATOM 638 C CA . LEU A 1 84 ? 3.093 -10.944 5.203 1.00 83.00 84 LEU A CA 1
ATOM 639 C C . LEU A 1 84 ? 4.538 -11.119 4.718 1.00 83.00 84 LEU A C 1
ATOM 641 O O . LEU A 1 84 ? 5.193 -12.087 5.108 1.00 83.00 84 LEU A O 1
ATOM 645 N N . PHE A 1 85 ? 5.030 -10.226 3.854 1.00 81.56 85 PHE A N 1
ATOM 646 C CA . PHE A 1 85 ? 6.252 -10.469 3.072 1.00 81.56 85 PHE A CA 1
ATOM 647 C C . PHE A 1 85 ? 7.395 -9.475 3.342 1.00 81.56 85 PHE A C 1
ATOM 649 O O . PHE A 1 85 ? 8.528 -9.692 2.892 1.00 81.56 85 PHE A O 1
ATOM 656 N N . HIS A 1 86 ? 7.129 -8.384 4.065 1.00 73.69 86 HIS A N 1
ATOM 657 C CA . HIS A 1 86 ? 8.058 -7.264 4.222 1.00 73.69 86 HIS A CA 1
ATOM 658 C C . HIS A 1 86 ? 8.019 -6.672 5.646 1.00 73.69 86 HIS A C 1
ATOM 660 O O . HIS A 1 86 ? 7.697 -5.505 5.816 1.00 73.69 86 HIS A O 1
ATOM 666 N N . GLY A 1 87 ? 8.338 -7.510 6.646 1.00 70.25 87 GLY A N 1
ATOM 667 C CA . GLY A 1 87 ? 8.239 -7.286 8.104 1.00 70.25 87 GLY A CA 1
ATOM 668 C C . GLY A 1 87 ? 8.557 -5.883 8.657 1.00 70.25 87 GLY A C 1
ATOM 669 O O . GLY A 1 87 ? 7.744 -4.976 8.526 1.00 70.25 87 GLY A O 1
ATOM 670 N N . ASP A 1 88 ? 9.668 -5.717 9.385 1.00 65.06 88 ASP A N 1
ATOM 671 C CA . ASP A 1 88 ? 9.916 -4.543 10.252 1.00 65.06 88 ASP A CA 1
ATOM 672 C C . ASP A 1 88 ? 9.851 -3.181 9.522 1.00 65.06 88 ASP A C 1
ATOM 674 O O . ASP A 1 88 ? 9.394 -2.188 10.096 1.00 65.06 88 ASP A O 1
ATOM 678 N N . ASP A 1 89 ? 10.195 -3.144 8.231 1.00 62.31 89 ASP A N 1
ATOM 679 C CA . ASP A 1 89 ? 10.155 -1.935 7.393 1.00 62.31 89 ASP A CA 1
ATOM 680 C C . ASP A 1 89 ? 8.720 -1.455 7.076 1.00 62.31 89 ASP A C 1
ATOM 682 O O . ASP A 1 89 ? 8.492 -0.285 6.750 1.00 62.31 89 ASP A O 1
ATOM 686 N N . ASN A 1 90 ? 7.710 -2.317 7.245 1.00 74.31 90 ASN A N 1
ATOM 687 C CA . ASN A 1 90 ? 6.301 -1.953 7.090 1.00 74.31 90 ASN A CA 1
ATOM 688 C C . ASN A 1 90 ? 5.798 -1.053 8.232 1.00 74.31 90 ASN A C 1
ATOM 690 O O . ASN A 1 90 ? 4.888 -0.251 8.028 1.00 74.31 90 ASN A O 1
ATOM 694 N N . LEU A 1 91 ? 6.385 -1.109 9.433 1.00 76.12 91 LEU A N 1
ATOM 695 C CA . LEU A 1 91 ? 5.878 -0.332 10.574 1.00 76.12 91 LEU A CA 1
ATOM 696 C C . LEU A 1 91 ? 5.967 1.181 10.332 1.00 76.12 91 LEU A C 1
ATOM 698 O O . LEU A 1 91 ? 5.008 1.908 10.608 1.00 76.12 91 LEU A O 1
ATOM 702 N N . ALA A 1 92 ? 7.077 1.653 9.760 1.00 79.19 92 ALA A N 1
ATOM 703 C CA . ALA A 1 92 ? 7.256 3.063 9.413 1.00 79.19 92 ALA A CA 1
ATOM 704 C C . ALA A 1 92 ? 6.313 3.496 8.276 1.00 79.19 92 ALA A C 1
ATOM 706 O O . ALA A 1 92 ? 5.699 4.570 8.330 1.00 79.19 92 ALA A O 1
ATOM 707 N N . LEU A 1 93 ? 6.144 2.635 7.269 1.00 81.94 93 LEU A N 1
ATOM 708 C CA . LEU A 1 93 ? 5.260 2.888 6.135 1.00 81.94 93 LEU A CA 1
ATOM 709 C C . LEU A 1 93 ? 3.791 2.960 6.576 1.00 81.94 93 LEU A C 1
ATOM 711 O O . LEU A 1 93 ? 3.074 3.895 6.218 1.00 81.94 93 LEU A O 1
ATOM 715 N N . ARG A 1 94 ? 3.364 2.020 7.420 1.00 83.69 94 ARG A N 1
ATOM 716 C CA . ARG A 1 94 ? 2.024 1.961 8.005 1.00 83.69 94 ARG A CA 1
ATOM 717 C C . ARG A 1 94 ? 1.740 3.155 8.907 1.00 83.69 94 ARG A C 1
ATOM 719 O O . ARG A 1 94 ? 0.667 3.741 8.795 1.00 83.69 94 ARG A O 1
ATOM 726 N N . ALA A 1 95 ? 2.684 3.544 9.764 1.00 82.56 95 ALA A N 1
ATOM 727 C CA . ALA A 1 95 ? 2.544 4.744 10.588 1.00 82.56 95 ALA A CA 1
ATOM 728 C C . ALA A 1 95 ? 2.354 5.998 9.717 1.00 82.56 95 ALA A C 1
ATOM 730 O O . ALA A 1 95 ? 1.505 6.838 10.011 1.00 82.56 95 ALA A O 1
ATOM 731 N N . THR A 1 96 ? 3.079 6.083 8.597 1.00 84.19 96 THR A N 1
ATOM 732 C CA . THR A 1 96 ? 2.931 7.175 7.624 1.00 84.19 96 THR A CA 1
ATOM 733 C C . THR A 1 96 ? 1.564 7.146 6.934 1.00 84.19 96 THR A C 1
ATOM 735 O O . THR A 1 96 ? 0.926 8.189 6.808 1.00 84.19 96 THR A O 1
ATOM 738 N N . MET A 1 97 ? 1.076 5.966 6.530 1.00 86.00 97 MET A N 1
ATOM 739 C CA . MET A 1 97 ? -0.265 5.811 5.950 1.00 86.00 97 MET A CA 1
ATOM 740 C C . MET A 1 97 ? -1.360 6.237 6.933 1.00 86.00 97 MET A C 1
ATOM 742 O O . MET A 1 97 ? -2.242 7.006 6.560 1.00 86.00 97 MET A O 1
ATOM 746 N N . LEU A 1 98 ? -1.283 5.794 8.191 1.00 85.19 98 LEU A N 1
ATOM 747 C CA . LEU A 1 98 ? -2.229 6.185 9.240 1.00 85.19 98 LEU A CA 1
ATOM 748 C C . LEU A 1 98 ? -2.201 7.697 9.491 1.00 85.19 98 LEU A C 1
ATOM 750 O O . LEU A 1 98 ? -3.254 8.323 9.513 1.00 85.19 98 LEU A O 1
ATOM 754 N N . ALA A 1 99 ? -1.015 8.309 9.556 1.00 84.62 99 ALA A N 1
ATOM 755 C CA . ALA A 1 99 ? -0.888 9.756 9.722 1.00 84.62 99 ALA A CA 1
ATOM 756 C C . ALA A 1 99 ? -1.503 10.558 8.557 1.00 84.62 99 ALA A C 1
ATOM 758 O O . ALA A 1 99 ? -1.979 11.675 8.754 1.00 84.62 99 ALA A O 1
ATOM 759 N N . GLU A 1 100 ? -1.492 10.029 7.330 1.00 83.56 100 GLU A N 1
ATOM 760 C CA . GLU A 1 100 ? -2.158 10.664 6.186 1.00 83.56 100 GLU A CA 1
ATOM 761 C C . GLU A 1 100 ? -3.682 10.476 6.219 1.00 83.56 100 GLU A C 1
ATOM 763 O O . GLU A 1 100 ? -4.407 11.410 5.872 1.00 83.56 100 GLU A O 1
ATOM 768 N N . LEU A 1 101 ? -4.169 9.326 6.694 1.00 84.31 101 LEU A N 1
ATOM 769 C CA . LEU A 1 101 ? -5.598 9.095 6.935 1.00 84.31 101 LEU A CA 1
ATOM 770 C C . LEU A 1 101 ? -6.135 10.014 8.045 1.00 84.31 101 LEU A C 1
ATOM 772 O O . LEU A 1 101 ? -7.195 10.614 7.877 1.00 84.31 101 LEU A O 1
ATOM 776 N N . ASP A 1 102 ? -5.368 10.221 9.119 1.00 82.12 102 ASP A N 1
ATOM 777 C CA . ASP A 1 102 ? -5.706 11.151 10.210 1.00 82.12 102 ASP A CA 1
ATOM 778 C C . ASP A 1 102 ? -5.778 12.613 9.740 1.00 82.12 102 ASP A C 1
ATOM 780 O O . ASP A 1 102 ? -6.505 13.428 10.309 1.00 82.12 102 ASP A O 1
ATOM 784 N N . ARG A 1 103 ? -5.073 12.956 8.652 1.00 83.25 103 ARG A N 1
ATOM 785 C CA . ARG A 1 103 ? -5.176 14.264 7.976 1.00 83.25 103 ARG A CA 1
ATOM 786 C C . ARG A 1 103 ? -6.440 14.400 7.115 1.00 83.25 103 ARG A C 1
ATOM 788 O O . ARG A 1 103 ? -6.584 15.404 6.419 1.00 83.25 103 ARG A O 1
ATOM 795 N N . GLY A 1 104 ? -7.342 13.419 7.150 1.00 81.00 104 GLY A N 1
ATOM 796 C CA . GLY A 1 104 ? -8.614 13.423 6.429 1.00 81.00 104 GLY A CA 1
ATOM 797 C C . GLY A 1 104 ? -8.516 12.982 4.970 1.00 81.00 104 GLY A C 1
ATOM 798 O O . GLY A 1 104 ? -9.446 13.232 4.205 1.00 81.00 104 GLY A O 1
ATOM 799 N N . LYS A 1 105 ? -7.407 12.353 4.561 1.00 82.00 105 LYS A N 1
ATOM 800 C CA . LYS A 1 105 ? -7.262 11.827 3.198 1.00 82.00 105 LYS A CA 1
ATOM 801 C C . LYS A 1 105 ? -7.970 10.495 3.039 1.00 82.00 105 LYS A C 1
ATOM 803 O O . LYS A 1 105 ? -8.042 9.696 3.971 1.00 82.00 105 LYS A O 1
ATOM 808 N N . SER A 1 106 ? -8.446 10.231 1.828 1.00 84.81 106 SER A N 1
ATOM 809 C CA . SER A 1 106 ? -8.986 8.918 1.483 1.00 84.81 106 SER A CA 1
ATOM 810 C C . SER A 1 106 ? -7.881 7.859 1.408 1.00 84.81 106 SER A C 1
ATOM 812 O O . SER A 1 106 ? -6.714 8.156 1.139 1.00 84.81 106 SER A O 1
ATOM 814 N N . LEU A 1 107 ? -8.257 6.590 1.586 1.00 84.88 107 LEU A N 1
ATOM 815 C CA . LEU A 1 107 ? -7.337 5.458 1.451 1.00 84.88 107 LEU A CA 1
ATOM 816 C C . LEU A 1 107 ? -6.655 5.425 0.076 1.00 84.88 107 LEU A C 1
ATOM 818 O O . LEU A 1 107 ? -5.443 5.234 -0.003 1.00 84.88 107 LEU A O 1
ATOM 822 N N . SER A 1 108 ? -7.409 5.680 -0.995 1.00 83.62 108 SER A N 1
ATOM 823 C CA . SER A 1 108 ? -6.875 5.732 -2.358 1.00 83.62 108 SER A CA 1
ATOM 824 C C . SER A 1 108 ? -5.848 6.847 -2.544 1.00 83.62 108 SER A C 1
ATOM 826 O O . SER A 1 108 ? -4.812 6.622 -3.161 1.00 83.62 108 SER A O 1
ATOM 828 N N . GLU A 1 109 ? -6.095 8.040 -1.996 1.00 84.19 109 GLU A N 1
ATOM 829 C CA . GLU A 1 109 ? -5.139 9.153 -2.076 1.00 84.19 109 GLU A CA 1
ATOM 830 C C . GLU A 1 109 ? -3.871 8.855 -1.281 1.00 84.19 109 GLU A C 1
ATOM 832 O O . GLU A 1 109 ? -2.766 9.146 -1.741 1.00 84.19 109 GLU A O 1
ATOM 837 N N . THR A 1 110 ? -4.017 8.243 -0.106 1.00 86.38 110 THR A N 1
ATOM 838 C CA . THR A 1 110 ? -2.884 7.798 0.704 1.00 86.38 110 THR A CA 1
ATOM 839 C C . THR A 1 110 ? -2.046 6.779 -0.065 1.00 86.38 110 THR A C 1
ATOM 841 O O . THR A 1 110 ? -0.844 6.975 -0.208 1.00 86.38 110 THR A O 1
ATOM 844 N N . LEU A 1 111 ? -2.649 5.741 -0.649 1.00 86.06 111 LEU A N 1
ATOM 845 C CA . LEU A 1 111 ? -1.918 4.728 -1.422 1.00 86.06 111 LEU A CA 1
ATOM 846 C C . LEU A 1 111 ? -1.247 5.298 -2.677 1.00 86.06 111 LEU A C 1
ATOM 848 O O . LEU A 1 111 ? -0.106 4.943 -2.972 1.00 86.06 111 LEU A O 1
ATOM 852 N N . GLN A 1 112 ? -1.902 6.225 -3.380 1.00 85.00 112 GLN A N 1
ATOM 853 C CA . GLN A 1 112 ? -1.292 6.937 -4.508 1.00 85.00 112 GLN A CA 1
ATOM 854 C C . GLN A 1 112 ? -0.075 7.753 -4.067 1.00 85.00 112 GLN A C 1
ATOM 856 O O . GLN A 1 112 ? 0.974 7.702 -4.710 1.00 85.00 112 GLN A O 1
ATOM 861 N N . LYS A 1 113 ? -0.189 8.471 -2.944 1.00 83.25 113 LYS A N 1
ATOM 862 C CA . LYS A 1 113 ? 0.906 9.262 -2.376 1.00 83.25 113 LYS A CA 1
ATOM 863 C C . LYS A 1 113 ? 2.087 8.380 -1.963 1.00 83.25 113 LYS A C 1
ATOM 865 O O . LYS A 1 113 ? 3.231 8.758 -2.200 1.00 83.25 113 LYS A O 1
ATOM 870 N N . MET A 1 114 ? 1.802 7.208 -1.394 1.00 84.62 114 MET A N 1
ATOM 871 C CA . MET A 1 114 ? 2.801 6.234 -0.944 1.00 84.62 114 MET A CA 1
ATOM 872 C C . MET A 1 114 ? 3.388 5.382 -2.078 1.00 84.62 114 MET A C 1
ATOM 874 O O . MET A 1 114 ? 4.329 4.625 -1.834 1.00 84.62 114 MET A O 1
ATOM 878 N N . ARG A 1 115 ? 2.886 5.497 -3.316 1.00 86.56 115 ARG A N 1
ATOM 879 C CA . ARG A 1 115 ? 3.351 4.689 -4.453 1.00 86.56 115 ARG A CA 1
ATOM 880 C C . ARG A 1 115 ? 4.872 4.684 -4.642 1.00 86.56 115 ARG A C 1
ATOM 882 O O . ARG A 1 115 ? 5.386 3.597 -4.868 1.00 86.56 115 ARG A O 1
ATOM 889 N N . PRO A 1 116 ? 5.617 5.800 -4.523 1.00 84.19 116 PRO A N 1
ATOM 890 C CA . PRO A 1 116 ? 7.076 5.769 -4.652 1.00 84.19 116 PRO A CA 1
ATOM 891 C C . PRO A 1 116 ? 7.752 4.833 -3.639 1.00 84.19 116 PRO A C 1
ATOM 893 O O . PRO A 1 116 ? 8.617 4.046 -4.011 1.00 84.19 116 PRO A O 1
ATOM 896 N N . ALA A 1 117 ? 7.302 4.841 -2.380 1.00 84.06 117 ALA A N 1
ATOM 897 C CA . ALA A 1 117 ? 7.825 3.945 -1.347 1.00 84.06 117 ALA A CA 1
ATOM 898 C C . ALA A 1 117 ? 7.472 2.476 -1.637 1.00 84.06 117 ALA A C 1
ATOM 900 O O . ALA A 1 117 ? 8.321 1.595 -1.535 1.00 84.06 117 ALA A O 1
ATOM 901 N N . LEU A 1 118 ? 6.236 2.215 -2.072 1.00 86.94 118 LE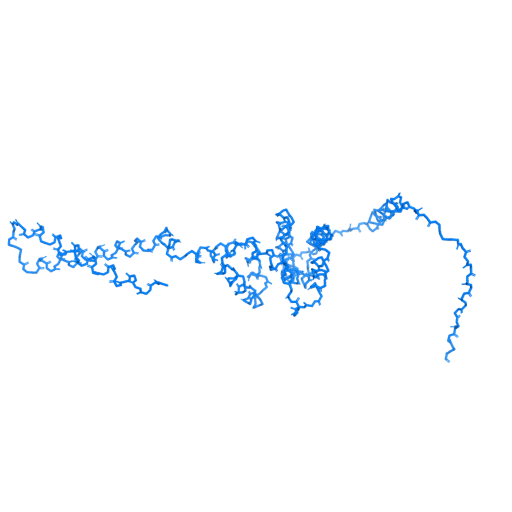U A N 1
ATOM 902 C CA . LEU A 1 118 ? 5.820 0.880 -2.513 1.00 86.94 118 LEU A CA 1
ATOM 903 C C . LEU A 1 118 ? 6.611 0.423 -3.752 1.00 86.94 118 LEU A C 1
ATOM 905 O O . LEU A 1 118 ? 6.960 -0.747 -3.873 1.00 86.94 118 LEU A O 1
ATOM 909 N N . SER A 1 119 ? 6.932 1.344 -4.662 1.00 87.44 119 SER A N 1
ATOM 910 C CA . SER A 1 119 ? 7.715 1.061 -5.862 1.00 87.44 119 SER A CA 1
ATOM 911 C C . SER A 1 119 ? 9.137 0.643 -5.524 1.00 87.44 119 SER A C 1
ATOM 913 O O . SER A 1 119 ? 9.661 -0.265 -6.163 1.00 87.44 119 SER A O 1
ATOM 915 N N . LEU A 1 120 ? 9.759 1.282 -4.538 1.00 85.62 120 LEU A N 1
ATOM 916 C CA . LEU A 1 120 ? 11.086 0.909 -4.064 1.00 85.62 120 LEU A CA 1
ATOM 917 C C . LEU A 1 120 ? 11.083 -0.517 -3.495 1.00 85.62 120 LEU A C 1
ATOM 919 O O . LEU A 1 120 ? 11.856 -1.358 -3.942 1.00 85.62 120 LEU A O 1
ATOM 923 N N . ILE A 1 121 ? 10.132 -0.819 -2.605 1.00 86.69 121 ILE A N 1
ATOM 924 C CA . ILE A 1 121 ? 9.971 -2.158 -2.018 1.00 86.69 121 ILE A CA 1
ATOM 925 C C . ILE A 1 121 ? 9.766 -3.217 -3.112 1.00 86.69 121 ILE A C 1
ATOM 927 O O . ILE A 1 121 ? 10.370 -4.291 -3.078 1.00 86.69 121 ILE A O 1
ATOM 931 N N . GLY A 1 122 ? 8.916 -2.923 -4.100 1.00 87.12 122 GLY A N 1
ATOM 932 C CA . GLY A 1 122 ? 8.701 -3.806 -5.244 1.00 87.12 122 GLY A CA 1
ATOM 933 C C . GLY A 1 122 ? 9.969 -3.988 -6.082 1.00 87.12 122 GLY A C 1
ATOM 934 O O . GLY A 1 122 ? 10.263 -5.105 -6.507 1.00 87.12 122 GLY A O 1
ATOM 935 N N . HIS A 1 123 ? 10.748 -2.918 -6.271 1.00 87.06 123 HIS A N 1
ATOM 936 C CA . HIS A 1 123 ? 12.008 -2.942 -7.010 1.00 87.06 123 HIS A CA 1
ATOM 937 C C . HIS A 1 123 ? 13.063 -3.818 -6.325 1.00 87.06 123 HIS A C 1
ATOM 939 O O . HIS A 1 123 ? 13.663 -4.668 -6.982 1.00 87.06 123 HIS A O 1
ATOM 945 N N . ASP A 1 124 ? 13.217 -3.700 -5.006 1.00 85.75 124 ASP A N 1
ATOM 946 C CA . ASP A 1 124 ? 14.157 -4.511 -4.219 1.00 85.75 124 ASP A CA 1
ATOM 947 C C . ASP A 1 124 ? 13.855 -6.015 -4.311 1.00 85.75 124 ASP A C 1
ATOM 949 O O . ASP A 1 124 ? 14.740 -6.864 -4.181 1.00 85.75 124 ASP A O 1
ATOM 953 N N . ARG A 1 125 ? 12.595 -6.370 -4.583 1.00 85.94 125 ARG A N 1
ATOM 954 C CA . ARG A 1 125 ? 12.137 -7.758 -4.719 1.00 85.94 125 ARG A CA 1
ATOM 955 C C . ARG A 1 125 ? 12.132 -8.276 -6.159 1.00 85.94 125 ARG A C 1
ATOM 957 O O . ARG A 1 125 ? 11.954 -9.479 -6.361 1.00 85.94 125 ARG A O 1
ATOM 964 N N . LEU A 1 126 ? 12.441 -7.438 -7.154 1.00 85.56 126 LEU A N 1
ATOM 965 C CA . LEU A 1 126 ? 12.483 -7.836 -8.570 1.00 85.56 126 LEU A CA 1
ATOM 966 C C . LEU A 1 126 ? 13.459 -8.973 -8.867 1.00 85.56 126 LEU A C 1
ATOM 968 O O . LEU A 1 126 ? 13.238 -9.730 -9.812 1.00 85.56 126 LEU A O 1
ATOM 972 N N . GLY A 1 127 ? 14.545 -9.080 -8.097 1.00 84.12 127 GLY A N 1
ATOM 973 C CA . GLY A 1 127 ? 15.532 -10.148 -8.257 1.00 84.12 127 GLY A CA 1
ATOM 974 C C . GLY A 1 127 ? 14.996 -11.537 -7.905 1.00 84.12 127 GLY A C 1
ATOM 975 O O . GLY A 1 127 ? 15.525 -12.530 -8.398 1.00 84.12 127 GLY A O 1
ATOM 976 N N . PHE A 1 128 ? 13.941 -11.602 -7.090 1.00 86.81 128 PHE A N 1
ATOM 977 C CA . PHE A 1 128 ? 13.368 -12.847 -6.584 1.00 86.81 128 PHE A CA 1
ATOM 978 C C . PHE A 1 128 ? 12.021 -13.183 -7.219 1.00 86.81 128 PHE A C 1
ATOM 980 O O . PHE A 1 128 ? 11.647 -14.350 -7.223 1.00 86.81 128 PHE A O 1
ATOM 987 N N . GLY A 1 129 ? 11.312 -12.199 -7.777 1.00 86.81 129 GLY A N 1
ATOM 988 C CA . GLY A 1 129 ? 10.059 -12.442 -8.484 1.00 86.81 129 GLY A CA 1
ATOM 989 C C . GLY A 1 129 ? 10.238 -13.303 -9.741 1.00 86.81 129 GLY A C 1
ATOM 990 O O . GLY A 1 129 ? 11.216 -13.184 -10.487 1.00 86.81 129 GLY A O 1
ATOM 991 N N . ASP A 1 130 ? 9.253 -14.150 -10.000 1.00 86.94 130 ASP A N 1
ATOM 992 C CA . ASP A 1 130 ? 9.091 -14.898 -11.236 1.00 86.94 130 ASP A CA 1
ATOM 993 C C . ASP A 1 130 ? 8.949 -13.979 -12.466 1.00 86.94 130 ASP A C 1
ATOM 995 O O . ASP A 1 130 ? 8.737 -12.763 -12.393 1.00 86.94 130 ASP A O 1
ATOM 999 N N . GLN A 1 131 ? 9.094 -14.563 -13.657 1.00 86.00 131 GLN A N 1
ATOM 1000 C CA . GLN A 1 131 ? 9.089 -13.785 -14.894 1.00 86.00 131 GLN A CA 1
ATOM 1001 C C . GLN A 1 131 ? 7.750 -13.068 -15.126 1.00 86.00 131 GLN A C 1
ATOM 1003 O O . GLN A 1 131 ? 7.749 -11.940 -15.629 1.00 86.00 131 GLN A O 1
ATOM 1008 N N . ALA A 1 132 ? 6.623 -13.688 -14.763 1.00 88.56 132 ALA A N 1
ATOM 1009 C CA . ALA A 1 132 ? 5.307 -13.095 -14.963 1.00 88.56 132 ALA A CA 1
ATOM 1010 C C . ALA A 1 132 ? 5.107 -11.866 -14.066 1.00 88.56 132 ALA A C 1
ATOM 1012 O O . ALA A 1 132 ? 4.727 -10.808 -14.581 1.00 88.56 132 ALA A O 1
ATOM 1013 N N . ALA A 1 133 ? 5.445 -11.949 -12.772 1.00 89.00 133 ALA A N 1
ATOM 1014 C CA . ALA A 1 133 ? 5.373 -10.800 -11.875 1.00 89.00 133 ALA A CA 1
ATOM 1015 C C . ALA A 1 133 ? 6.316 -9.676 -12.323 1.00 89.00 133 ALA A C 1
ATOM 1017 O O . ALA A 1 133 ? 5.914 -8.512 -12.357 1.00 89.00 133 ALA A O 1
ATOM 1018 N N . ARG A 1 134 ? 7.540 -9.999 -12.762 1.00 89.06 134 ARG A N 1
ATOM 1019 C CA . ARG A 1 134 ? 8.507 -9.011 -13.288 1.00 89.06 134 ARG A CA 1
ATOM 1020 C C . ARG A 1 134 ? 7.993 -8.268 -14.512 1.00 89.06 134 ARG A C 1
ATOM 1022 O O . ARG A 1 134 ? 8.162 -7.049 -14.604 1.00 89.06 134 ARG A O 1
ATOM 1029 N N . LEU A 1 135 ? 7.352 -8.973 -15.441 1.00 88.62 135 LEU A N 1
ATOM 1030 C CA . LEU A 1 135 ? 6.743 -8.355 -16.619 1.00 88.62 135 LEU A CA 1
ATOM 1031 C C . LEU A 1 135 ? 5.536 -7.489 -16.244 1.00 88.62 135 LEU A C 1
ATOM 1033 O O . LEU A 1 135 ? 5.422 -6.371 -16.751 1.00 88.62 135 LEU A O 1
ATOM 1037 N N . ALA A 1 136 ? 4.668 -7.970 -15.350 1.00 89.56 136 ALA A N 1
ATOM 1038 C CA . ALA A 1 136 ? 3.517 -7.211 -14.868 1.00 89.56 136 ALA A CA 1
ATOM 1039 C C . ALA A 1 136 ? 3.955 -5.914 -14.172 1.00 89.56 136 ALA A C 1
ATOM 1041 O O . ALA A 1 136 ? 3.481 -4.836 -14.530 1.00 89.56 136 ALA A O 1
ATOM 1042 N N . TRP A 1 137 ? 4.933 -6.002 -13.269 1.00 91.56 137 TRP A N 1
ATOM 1043 C CA . TRP A 1 137 ? 5.521 -4.854 -12.582 1.00 91.56 137 TRP A CA 1
ATOM 1044 C C . TRP A 1 137 ? 6.111 -3.833 -13.553 1.00 91.56 137 TRP A C 1
ATOM 1046 O O . TRP A 1 137 ? 5.738 -2.661 -13.540 1.00 91.56 137 TRP A O 1
ATOM 1056 N N . SER A 1 138 ? 6.966 -4.293 -14.471 1.00 89.06 138 SER A N 1
ATOM 1057 C CA . SER A 1 138 ? 7.612 -3.423 -15.460 1.00 89.06 138 SER A CA 1
ATOM 1058 C C . SER A 1 138 ? 6.591 -2.715 -16.353 1.00 89.06 138 SER A C 1
ATOM 1060 O O . SER A 1 138 ? 6.765 -1.546 -16.699 1.00 89.06 138 SER A O 1
ATOM 1062 N N . LYS A 1 139 ? 5.507 -3.407 -16.730 1.00 90.69 139 LYS A N 1
ATOM 1063 C CA . LYS A 1 139 ? 4.430 -2.833 -17.543 1.00 90.69 139 LYS A CA 1
ATOM 1064 C C . LYS A 1 139 ? 3.727 -1.696 -16.807 1.00 90.69 139 LYS A C 1
ATOM 1066 O O . LYS A 1 139 ? 3.468 -0.661 -17.420 1.00 90.69 139 LYS A O 1
ATOM 1071 N N . VAL A 1 140 ? 3.428 -1.881 -15.524 1.00 91.75 140 VAL A N 1
ATOM 1072 C CA . VAL A 1 140 ? 2.690 -0.888 -14.741 1.00 91.75 140 VAL A CA 1
ATOM 1073 C C . VAL A 1 140 ? 3.549 0.328 -14.404 1.00 91.75 140 VAL A C 1
ATOM 1075 O O . VAL A 1 140 ? 3.079 1.452 -14.563 1.00 91.75 140 VAL A O 1
ATOM 1078 N N . GLU A 1 141 ? 4.819 0.140 -14.045 1.00 89.06 141 GLU A N 1
ATOM 1079 C CA . GLU A 1 141 ? 5.746 1.262 -13.841 1.00 89.06 141 GLU A CA 1
ATOM 1080 C C . GLU A 1 141 ? 5.912 2.092 -15.119 1.00 89.06 141 GLU A C 1
ATOM 1082 O O . GLU A 1 141 ? 5.844 3.322 -15.107 1.00 89.06 141 GLU A O 1
ATOM 1087 N N . LEU A 1 142 ? 6.020 1.428 -16.270 1.00 89.25 142 LEU A N 1
ATOM 1088 C CA . LEU A 1 142 ? 6.107 2.118 -17.550 1.00 89.25 142 LEU A CA 1
ATOM 1089 C C . LEU A 1 142 ? 4.801 2.852 -17.905 1.00 89.25 142 LEU A C 1
ATOM 1091 O O . LEU A 1 142 ? 4.843 3.943 -18.477 1.00 89.25 142 LEU A O 1
ATOM 1095 N N . GLN A 1 143 ? 3.642 2.288 -17.558 1.00 90.75 143 GLN A N 1
ATOM 1096 C CA . GLN A 1 143 ? 2.346 2.952 -17.717 1.00 90.75 143 GLN A CA 1
ATOM 1097 C C . GLN A 1 143 ? 2.228 4.188 -16.812 1.00 90.75 143 GLN A C 1
ATOM 1099 O O . GLN A 1 143 ? 1.762 5.226 -17.276 1.00 90.75 143 GLN A O 1
ATOM 1104 N N . ALA A 1 144 ? 2.715 4.115 -15.570 1.00 88.12 144 ALA A N 1
ATOM 1105 C CA . ALA A 1 144 ? 2.811 5.244 -14.639 1.00 88.12 144 ALA A CA 1
ATOM 1106 C C . ALA A 1 144 ? 3.655 6.383 -15.198 1.00 88.12 144 ALA A C 1
ATOM 1108 O O . ALA A 1 144 ? 3.192 7.520 -15.261 1.00 88.12 144 ALA A O 1
ATOM 1109 N N . LEU A 1 145 ? 4.855 6.068 -15.686 1.00 88.50 145 LEU A N 1
ATOM 1110 C CA . LEU A 1 145 ? 5.742 7.062 -16.281 1.00 88.50 145 LEU A CA 1
ATOM 1111 C C . LEU A 1 145 ? 5.133 7.689 -17.537 1.00 88.50 145 LEU A C 1
ATOM 1113 O O . LEU A 1 145 ? 5.222 8.897 -17.712 1.00 88.50 145 LEU A O 1
ATOM 1117 N N . ARG A 1 146 ? 4.465 6.909 -18.398 1.00 89.06 146 ARG A N 1
ATOM 1118 C CA . ARG A 1 146 ? 3.765 7.457 -19.575 1.00 89.06 146 ARG A CA 1
ATOM 1119 C C . ARG A 1 146 ? 2.630 8.397 -19.190 1.00 89.06 146 ARG A C 1
ATOM 1121 O O . ARG A 1 146 ? 2.470 9.444 -19.811 1.00 89.06 146 ARG A O 1
ATOM 1128 N N . GLU A 1 147 ? 1.845 8.020 -18.188 1.00 89.06 147 GLU A N 1
ATOM 1129 C CA . GLU A 1 147 ? 0.730 8.833 -17.718 1.00 89.06 147 GLU A CA 1
ATOM 1130 C C . GLU A 1 147 ? 1.219 10.135 -17.074 1.00 89.06 147 GLU A C 1
ATOM 1132 O O . GLU A 1 147 ? 0.725 11.211 -17.412 1.00 89.06 147 GLU A O 1
ATOM 1137 N N . LEU A 1 148 ? 2.230 10.059 -16.206 1.00 86.69 148 LEU A N 1
ATOM 1138 C CA . LEU A 1 148 ? 2.827 11.240 -15.590 1.00 86.69 148 LEU A CA 1
ATOM 1139 C C . LEU A 1 148 ? 3.548 12.109 -16.620 1.00 86.69 148 LEU A C 1
ATOM 1141 O O . LEU A 1 148 ? 3.408 13.321 -16.565 1.00 86.69 148 LEU A O 1
ATOM 1145 N N . ALA A 1 149 ? 4.243 11.537 -17.604 1.00 87.12 149 ALA A N 1
ATOM 1146 C CA . ALA A 1 149 ? 4.880 12.314 -18.669 1.00 87.12 149 ALA A CA 1
ATOM 1147 C C . ALA A 1 149 ? 3.870 13.161 -19.462 1.00 87.12 149 ALA A C 1
ATOM 1149 O O . ALA A 1 149 ? 4.203 14.264 -19.888 1.00 87.12 149 ALA A O 1
ATOM 1150 N N . ALA A 1 150 ? 2.640 12.666 -19.639 1.00 86.94 150 ALA A N 1
ATOM 1151 C CA . ALA A 1 150 ? 1.570 13.401 -20.311 1.00 86.94 150 ALA A CA 1
ATOM 1152 C C . ALA A 1 150 ? 0.908 14.475 -19.425 1.00 86.94 150 ALA A C 1
ATOM 1154 O O . ALA A 1 150 ? 0.335 15.424 -19.956 1.00 86.94 150 ALA A O 1
ATOM 1155 N N . ARG A 1 151 ? 0.955 14.324 -18.094 1.00 84.75 151 ARG A N 1
ATOM 1156 C CA . ARG A 1 151 ? 0.262 15.203 -17.132 1.00 84.75 151 ARG A CA 1
ATOM 1157 C C . ARG A 1 151 ? 1.186 16.219 -16.464 1.00 84.75 151 ARG A C 1
ATOM 1159 O O . ARG A 1 151 ? 0.874 17.403 -16.430 1.00 84.75 151 ARG A O 1
ATOM 1166 N N . ASP A 1 152 ? 2.297 15.747 -15.911 1.00 82.81 152 ASP A N 1
ATOM 1167 C CA . ASP A 1 152 ? 3.273 16.523 -15.154 1.00 82.81 152 ASP A CA 1
ATOM 1168 C C . ASP A 1 152 ? 4.673 15.895 -15.292 1.00 82.81 152 ASP A C 1
ATOM 1170 O O . ASP A 1 152 ? 5.046 14.933 -14.610 1.00 82.81 152 ASP A O 1
ATOM 1174 N N . VAL A 1 153 ? 5.481 16.489 -16.172 1.00 83.81 153 VAL A N 1
ATOM 1175 C CA . VAL A 1 153 ? 6.853 16.046 -16.464 1.00 83.81 153 VAL A CA 1
ATOM 1176 C C . VAL A 1 153 ? 7.740 16.068 -15.215 1.00 83.81 153 VAL A C 1
ATOM 1178 O O . VAL A 1 153 ? 8.617 15.214 -15.069 1.00 83.81 153 VAL A O 1
ATOM 1181 N N . LYS A 1 154 ? 7.510 17.003 -14.285 1.00 82.25 154 LYS A N 1
ATOM 1182 C CA . LYS A 1 154 ? 8.302 17.104 -13.056 1.00 82.25 154 LYS A CA 1
ATOM 1183 C C . LYS A 1 154 ? 8.019 15.914 -12.147 1.00 82.25 154 LYS A C 1
ATOM 1185 O O . LYS A 1 154 ? 8.957 15.303 -11.647 1.00 82.25 154 LYS A O 1
ATOM 1190 N N . GLN A 1 155 ? 6.752 15.540 -11.992 1.00 79.50 155 GLN A N 1
ATOM 1191 C CA . GLN A 1 155 ? 6.376 14.364 -11.205 1.00 79.50 155 GLN A CA 1
ATOM 1192 C C . GLN A 1 155 ? 6.775 13.049 -11.869 1.00 79.50 155 GLN A C 1
ATOM 1194 O O . GLN A 1 155 ? 7.148 12.110 -11.170 1.00 79.50 155 GLN A O 1
ATOM 1199 N N . CYS A 1 156 ? 6.779 12.989 -13.203 1.00 83.75 156 CYS A N 1
ATOM 1200 C CA . CYS A 1 156 ? 7.359 11.862 -13.929 1.00 83.75 156 CYS A CA 1
ATOM 1201 C C . CYS A 1 156 ? 8.846 11.682 -13.591 1.00 83.75 156 CYS A C 1
ATOM 1203 O O . CYS A 1 156 ? 9.281 10.566 -13.315 1.00 83.75 156 CYS A O 1
ATOM 1205 N N . ALA A 1 157 ? 9.620 12.773 -13.595 1.00 80.69 157 ALA A N 1
ATOM 1206 C CA . ALA A 1 157 ? 11.032 12.740 -13.224 1.00 80.69 157 ALA A CA 1
ATOM 1207 C C . ALA A 1 157 ? 11.216 12.349 -11.751 1.00 80.69 157 ALA A C 1
ATOM 1209 O O . ALA A 1 157 ? 12.071 11.525 -11.443 1.00 80.69 157 ALA A O 1
ATOM 1210 N N . THR A 1 158 ? 10.384 12.881 -10.852 1.00 77.69 158 THR A N 1
ATOM 1211 C CA . THR A 1 158 ? 10.385 12.497 -9.435 1.00 77.69 158 THR A CA 1
ATOM 1212 C C . THR A 1 158 ? 10.140 11.003 -9.255 1.00 77.69 158 THR A C 1
ATOM 1214 O O . THR A 1 158 ? 10.924 10.358 -8.565 1.00 77.69 158 THR A O 1
ATOM 1217 N N . LEU A 1 159 ? 9.119 10.435 -9.909 1.00 79.75 159 LEU A N 1
ATOM 1218 C CA . LEU A 1 159 ? 8.845 9.001 -9.828 1.00 79.75 159 LEU A CA 1
ATOM 1219 C C . LEU A 1 159 ? 10.028 8.188 -10.365 1.00 79.75 159 LEU A C 1
ATOM 1221 O O . LEU A 1 159 ? 10.529 7.320 -9.660 1.00 79.75 159 LEU A O 1
ATOM 1225 N N . ALA A 1 160 ? 10.525 8.516 -11.561 1.00 81.00 160 ALA A N 1
ATOM 1226 C CA . ALA A 1 160 ? 11.641 7.802 -12.182 1.00 81.00 160 ALA A CA 1
ATOM 1227 C C . ALA A 1 160 ? 12.927 7.825 -11.336 1.00 81.00 160 ALA A C 1
ATOM 1229 O O . ALA A 1 160 ? 13.639 6.827 -11.277 1.00 81.00 160 ALA A O 1
ATOM 1230 N N . LEU A 1 161 ? 13.228 8.948 -10.677 1.00 75.75 161 LEU A N 1
ATOM 1231 C CA . LEU A 1 161 ? 14.427 9.098 -9.847 1.00 75.75 161 LEU A CA 1
ATOM 1232 C C . LEU A 1 161 ? 14.261 8.451 -8.464 1.00 75.75 161 LEU A C 1
ATOM 1234 O O . LEU A 1 161 ? 15.202 7.842 -7.957 1.00 75.75 161 LEU A O 1
ATOM 1238 N N . SER A 1 162 ? 13.060 8.519 -7.880 1.00 71.25 162 SER A N 1
ATOM 1239 C CA . SER A 1 162 ? 12.751 7.921 -6.570 1.00 71.25 162 SER A CA 1
ATOM 1240 C C . SER A 1 162 ? 12.901 6.397 -6.529 1.00 71.25 162 SER A C 1
ATOM 1242 O O . SER A 1 162 ? 13.086 5.830 -5.461 1.00 71.25 162 SER A O 1
ATOM 1244 N N . GLN A 1 163 ? 12.909 5.731 -7.688 1.00 68.56 163 GLN A N 1
ATOM 1245 C CA . GLN A 1 163 ? 13.159 4.290 -7.796 1.00 68.56 163 GLN A CA 1
ATOM 1246 C C . GLN A 1 163 ? 14.600 3.880 -7.439 1.00 68.56 163 GLN A C 1
ATOM 1248 O O . GLN A 1 163 ? 14.875 2.689 -7.346 1.00 68.56 163 GLN A O 1
ATOM 1253 N N . THR A 1 164 ? 15.523 4.836 -7.277 1.00 64.69 164 THR A N 1
ATOM 1254 C CA . THR A 1 164 ? 16.955 4.557 -7.054 1.00 64.69 164 THR A CA 1
ATOM 1255 C C . THR A 1 164 ? 17.483 4.964 -5.682 1.00 64.69 164 THR A C 1
ATOM 1257 O O . THR A 1 164 ? 18.565 4.518 -5.309 1.00 64.69 164 THR A O 1
ATOM 1260 N N . ASP A 1 165 ? 16.746 5.775 -4.918 1.00 61.16 165 ASP A N 1
ATOM 1261 C CA . ASP A 1 165 ? 17.188 6.261 -3.608 1.00 61.16 165 ASP A CA 1
ATOM 1262 C C . ASP A 1 165 ? 16.117 6.008 -2.544 1.00 61.16 165 ASP A C 1
ATOM 1264 O O . ASP A 1 165 ? 15.069 6.657 -2.515 1.00 61.16 165 ASP A O 1
ATOM 1268 N N . ALA A 1 166 ? 16.420 5.070 -1.645 1.00 53.38 166 ALA A N 1
ATOM 1269 C CA . ALA A 1 166 ? 15.548 4.669 -0.550 1.00 53.38 166 ALA A CA 1
ATOM 1270 C C . ALA A 1 166 ? 15.266 5.791 0.461 1.00 53.38 166 ALA A C 1
ATOM 1272 O O . ALA A 1 166 ? 14.232 5.780 1.127 1.00 53.38 166 ALA A O 1
ATOM 1273 N N . ASN A 1 167 ? 16.164 6.776 0.559 1.00 52.19 167 ASN A N 1
ATOM 1274 C CA . ASN A 1 167 ? 16.050 7.879 1.511 1.00 52.19 167 ASN A CA 1
ATOM 1275 C C . ASN A 1 167 ? 15.352 9.109 0.911 1.00 52.19 167 ASN A C 1
ATOM 1277 O O . ASN A 1 167 ? 14.947 10.009 1.649 1.00 52.19 167 ASN A O 1
ATOM 1281 N N . ALA A 1 168 ? 15.170 9.154 -0.412 1.00 52.25 168 ALA A N 1
ATOM 1282 C CA . ALA A 1 168 ? 14.530 10.259 -1.118 1.00 52.25 168 ALA A CA 1
ATOM 1283 C C . ALA A 1 168 ? 13.047 9.965 -1.390 1.00 52.25 168 ALA A C 1
ATOM 1285 O O . ALA A 1 168 ? 12.582 9.966 -2.533 1.00 52.25 168 ALA A O 1
ATOM 1286 N N . TYR A 1 169 ? 12.274 9.732 -0.325 1.00 59.31 169 TYR A N 1
ATOM 1287 C CA . TYR A 1 169 ? 10.821 9.658 -0.441 1.00 59.31 169 TYR A CA 1
ATOM 1288 C C . TYR A 1 169 ? 10.260 11.021 -0.861 1.00 59.31 169 TYR A C 1
ATOM 1290 O O . TYR A 1 169 ? 10.184 11.965 -0.071 1.00 59.31 169 TYR A O 1
ATOM 1298 N N . LEU A 1 170 ? 9.842 11.117 -2.121 1.00 64.25 170 LEU A N 1
ATOM 1299 C CA . LEU A 1 170 ? 9.147 12.277 -2.656 1.00 64.25 170 LEU A CA 1
ATOM 1300 C C . LEU A 1 170 ? 7.718 11.861 -3.019 1.00 64.25 170 LEU A C 1
ATOM 1302 O O . LEU A 1 170 ? 7.520 11.208 -4.045 1.00 64.25 170 LEU A O 1
ATOM 1306 N N . PRO A 1 171 ? 6.718 12.204 -2.187 1.00 65.25 171 PRO A N 1
ATOM 1307 C CA . PRO A 1 171 ? 5.335 11.853 -2.465 1.00 65.25 171 PRO A CA 1
ATOM 1308 C C . PRO A 1 171 ? 4.869 12.483 -3.778 1.00 65.25 171 PRO A C 1
ATOM 1310 O O . PRO A 1 171 ? 5.172 13.645 -4.063 1.00 65.25 171 PRO A O 1
ATOM 1313 N N . LEU A 1 172 ? 4.077 11.739 -4.549 1.00 67.81 172 LEU A N 1
ATOM 1314 C CA . LEU A 1 172 ? 3.429 12.283 -5.740 1.00 67.81 172 LEU A CA 1
ATOM 1315 C C . LEU A 1 172 ? 2.405 13.351 -5.328 1.00 67.81 172 LEU A C 1
ATOM 1317 O O . LEU A 1 172 ? 1.608 13.144 -4.411 1.00 67.81 172 LEU A O 1
ATOM 1321 N N . ALA A 1 173 ? 2.446 14.505 -5.995 1.00 60.31 173 ALA A N 1
ATOM 1322 C CA . ALA A 1 173 ? 1.528 15.616 -5.742 1.00 60.31 173 ALA A CA 1
ATOM 1323 C C . ALA A 1 173 ? 0.259 15.542 -6.611 1.00 60.31 173 ALA A C 1
ATOM 1325 O O . ALA A 1 173 ? -0.757 16.137 -6.263 1.00 60.31 173 ALA A O 1
ATOM 1326 N N . SER A 1 174 ? 0.304 14.808 -7.726 1.00 65.19 174 SER A N 1
ATOM 1327 C CA . SER A 1 174 ? -0.833 14.514 -8.595 1.00 65.19 174 SER A CA 1
ATOM 1328 C C . SER A 1 174 ? -1.199 13.036 -8.516 1.00 65.19 174 SER A C 1
ATOM 1330 O O . SER A 1 174 ? -0.334 12.158 -8.497 1.00 65.19 174 SER A O 1
ATOM 1332 N N . GLY A 1 175 ? -2.503 12.775 -8.457 1.00 69.62 175 GLY A N 1
ATOM 1333 C CA . GLY A 1 175 ? -3.036 11.422 -8.501 1.00 69.62 175 GLY A CA 1
ATOM 1334 C C . GLY A 1 175 ? -2.919 10.815 -9.899 1.00 69.62 175 GLY A C 1
ATOM 1335 O O . GLY A 1 175 ? -3.084 11.497 -10.918 1.00 69.62 175 GLY A O 1
ATOM 1336 N N . MET A 1 176 ? -2.662 9.511 -9.952 1.00 81.12 176 MET A N 1
ATOM 1337 C CA . MET A 1 176 ? -2.780 8.729 -11.185 1.00 81.12 176 MET A CA 1
ATOM 1338 C C . MET A 1 176 ? -4.232 8.323 -11.429 1.00 81.12 176 MET A C 1
ATOM 1340 O O . MET A 1 176 ? -5.088 8.398 -10.547 1.00 81.12 176 MET A O 1
ATOM 1344 N N . SER A 1 177 ? -4.515 7.889 -12.651 1.00 87.25 177 SER A N 1
ATOM 1345 C CA . SER A 1 177 ? -5.772 7.249 -13.006 1.00 87.25 177 SER A CA 1
ATOM 1346 C C . SER A 1 177 ? -6.051 6.053 -12.094 1.00 87.25 177 SER A C 1
ATOM 1348 O O . SER A 1 177 ? -5.141 5.331 -11.678 1.00 87.25 177 SER A O 1
ATOM 1350 N N . ALA A 1 178 ? -7.334 5.831 -11.800 1.00 86.31 178 ALA A N 1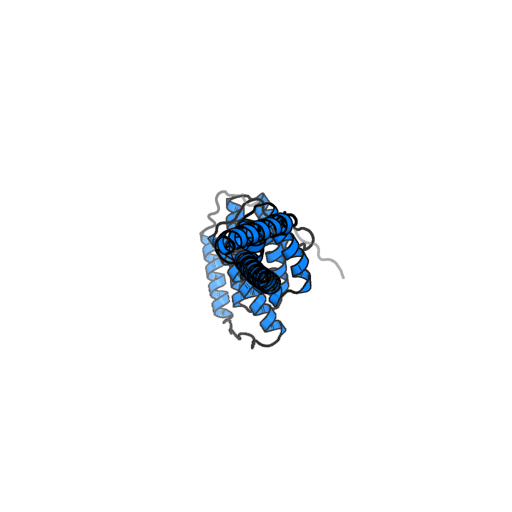
ATOM 1351 C CA . ALA A 1 178 ? -7.770 4.704 -10.981 1.00 86.31 178 ALA A CA 1
ATOM 1352 C C . ALA A 1 178 ? -7.327 3.358 -11.581 1.00 86.31 178 ALA A C 1
ATOM 1354 O O . ALA A 1 178 ? -6.910 2.471 -10.846 1.00 86.31 178 ALA A O 1
ATOM 1355 N N . GLU A 1 179 ? -7.338 3.240 -12.912 1.00 88.12 179 GLU A N 1
ATOM 1356 C CA . GLU A 1 179 ? -6.886 2.043 -13.627 1.00 88.12 179 GLU A CA 1
ATOM 1357 C C . GLU A 1 179 ? -5.397 1.758 -13.386 1.00 88.12 179 GLU A C 1
ATOM 1359 O O . GLU A 1 179 ? -5.020 0.634 -13.061 1.00 88.12 179 GLU A O 1
ATOM 1364 N N . ASN A 1 180 ? -4.542 2.779 -13.485 1.00 89.81 180 ASN A N 1
ATOM 1365 C CA . ASN A 1 180 ? -3.109 2.632 -13.239 1.00 89.81 180 ASN A CA 1
ATOM 1366 C C . ASN A 1 180 ? -2.814 2.318 -11.771 1.00 89.81 180 ASN A C 1
ATOM 1368 O O . ASN A 1 180 ? -1.957 1.489 -11.468 1.00 89.81 180 ASN A O 1
ATOM 1372 N N . GLN A 1 181 ? -3.540 2.959 -10.855 1.00 89.12 181 GLN A N 1
ATOM 1373 C CA . GLN A 1 181 ? -3.408 2.681 -9.432 1.00 89.12 181 GLN A CA 1
ATOM 1374 C C . GLN A 1 181 ? -3.806 1.234 -9.110 1.00 89.12 181 GLN A C 1
ATOM 1376 O O . GLN A 1 181 ? -3.035 0.519 -8.480 1.00 89.12 181 GLN A O 1
ATOM 1381 N N . GLN A 1 182 ? -4.943 0.756 -9.614 1.00 90.56 182 GLN A N 1
ATOM 1382 C CA . GLN A 1 182 ? -5.385 -0.618 -9.385 1.00 90.56 182 GLN A CA 1
ATOM 1383 C C . GLN A 1 182 ? -4.427 -1.647 -10.006 1.00 90.56 182 GLN A C 1
ATOM 1385 O O . GLN A 1 182 ? -4.103 -2.659 -9.381 1.00 90.56 182 GLN A O 1
ATOM 1390 N N . ALA A 1 183 ? -3.931 -1.382 -11.219 1.00 91.19 183 ALA A N 1
ATOM 1391 C CA . ALA A 1 183 ? -2.939 -2.237 -11.864 1.00 91.19 183 ALA A CA 1
ATOM 1392 C C . ALA A 1 183 ? -1.633 -2.301 -11.058 1.00 91.19 183 ALA A C 1
ATOM 1394 O O . ALA A 1 183 ? -1.010 -3.360 -10.976 1.00 91.19 183 ALA A O 1
ATOM 1395 N N . PHE A 1 184 ? -1.236 -1.187 -10.436 1.00 92.25 184 PHE A N 1
ATOM 1396 C CA . PHE A 1 184 ? -0.046 -1.117 -9.592 1.00 92.25 184 PHE A CA 1
ATOM 1397 C C . PHE A 1 184 ? -0.197 -1.951 -8.338 1.00 92.25 184 PHE A C 1
ATOM 1399 O O . PHE A 1 184 ? 0.675 -2.758 -8.039 1.00 92.25 184 PHE A O 1
ATOM 1406 N N . GLU A 1 185 ? -1.317 -1.810 -7.642 1.00 91.75 185 GLU A N 1
ATOM 1407 C CA . GLU A 1 185 ? -1.593 -2.570 -6.427 1.00 91.75 185 GLU A CA 1
ATOM 1408 C C . GLU A 1 185 ? -1.600 -4.078 -6.708 1.00 91.75 185 GLU A C 1
ATOM 1410 O O . GLU A 1 185 ? -0.975 -4.847 -5.978 1.00 91.75 185 GLU A O 1
ATOM 1415 N N . ALA A 1 186 ? -2.217 -4.501 -7.816 1.00 92.06 186 ALA A N 1
ATOM 1416 C CA . ALA A 1 186 ? -2.209 -5.897 -8.241 1.00 92.06 186 ALA A CA 1
ATOM 1417 C C . ALA A 1 186 ? -0.793 -6.397 -8.586 1.00 92.06 186 ALA A C 1
ATOM 1419 O O . ALA A 1 186 ? -0.390 -7.472 -8.138 1.00 92.06 186 ALA A O 1
ATOM 1420 N N . ALA A 1 187 ? -0.021 -5.618 -9.352 1.00 92.25 187 ALA A N 1
ATOM 1421 C CA . ALA A 1 187 ? 1.350 -5.973 -9.718 1.00 92.25 187 ALA A CA 1
ATOM 1422 C C . ALA A 1 187 ? 2.288 -6.004 -8.501 1.00 92.25 187 ALA A C 1
ATOM 1424 O O . ALA A 1 187 ? 3.161 -6.864 -8.428 1.00 92.25 187 ALA A O 1
ATOM 1425 N N . PHE A 1 188 ? 2.087 -5.108 -7.536 1.00 92.75 188 PHE A N 1
ATOM 1426 C CA . PHE A 1 188 ? 2.837 -5.057 -6.285 1.00 92.75 188 PHE A CA 1
ATOM 1427 C C . PHE A 1 188 ? 2.607 -6.308 -5.434 1.00 92.75 188 PHE A C 1
ATOM 1429 O O . PHE A 1 188 ? 3.561 -6.961 -5.012 1.00 92.75 188 PHE A O 1
ATOM 1436 N N . VAL A 1 189 ? 1.342 -6.689 -5.226 1.00 92.19 189 VAL A N 1
ATOM 1437 C CA . VAL A 1 189 ? 0.985 -7.899 -4.470 1.00 92.19 189 VAL A CA 1
ATOM 1438 C C . VAL A 1 189 ? 1.524 -9.155 -5.163 1.00 92.19 189 VAL A C 1
ATOM 1440 O O . VAL A 1 189 ? 2.096 -10.028 -4.505 1.00 92.19 189 VAL A O 1
ATOM 1443 N N . ALA A 1 190 ? 1.403 -9.235 -6.493 1.00 91.31 190 ALA A N 1
ATOM 1444 C CA . ALA A 1 190 ? 1.968 -10.331 -7.279 1.00 91.31 190 ALA A CA 1
ATOM 1445 C C . ALA A 1 190 ? 3.500 -10.398 -7.155 1.00 91.31 190 ALA A C 1
ATOM 1447 O O . ALA A 1 190 ? 4.053 -11.479 -6.989 1.00 91.31 190 ALA A O 1
ATOM 1448 N N . MET A 1 191 ? 4.184 -9.249 -7.173 1.00 92.88 191 MET A N 1
ATOM 1449 C CA . MET A 1 191 ? 5.635 -9.176 -6.996 1.00 92.88 191 MET A CA 1
ATOM 1450 C C . MET A 1 191 ? 6.074 -9.699 -5.631 1.00 92.88 191 MET A C 1
ATOM 1452 O O . MET A 1 191 ? 6.968 -10.536 -5.558 1.00 92.88 191 MET A O 1
ATOM 1456 N N . LEU A 1 192 ? 5.446 -9.224 -4.551 1.00 90.62 192 LEU A N 1
ATOM 1457 C CA . LEU A 1 192 ? 5.821 -9.626 -3.196 1.00 90.62 192 LEU A CA 1
ATOM 1458 C C . LEU A 1 192 ? 5.563 -11.110 -2.933 1.00 90.62 192 LEU A C 1
ATOM 1460 O O . LEU A 1 192 ? 6.429 -11.782 -2.377 1.00 90.62 192 LEU A O 1
ATOM 1464 N N . SER A 1 193 ? 4.403 -11.619 -3.352 1.00 89.81 193 SER A N 1
ATOM 1465 C CA . SER A 1 193 ? 4.054 -13.034 -3.175 1.00 89.81 193 SER A CA 1
ATOM 1466 C C . SER A 1 193 ? 4.982 -13.959 -3.965 1.00 89.81 193 SER A C 1
ATOM 1468 O O . SER A 1 193 ? 5.513 -14.913 -3.403 1.00 89.81 193 SER A O 1
ATOM 1470 N N . SER A 1 194 ? 5.248 -13.631 -5.231 1.00 89.75 194 SER A N 1
ATOM 1471 C CA . SER A 1 194 ? 6.178 -14.361 -6.101 1.00 89.75 194 SER A CA 1
ATOM 1472 C C . SER A 1 194 ? 7.618 -14.329 -5.564 1.00 89.75 194 SER A C 1
ATOM 1474 O O . SER A 1 194 ? 8.295 -15.354 -5.467 1.00 89.75 194 SER A O 1
ATOM 1476 N N . ALA A 1 195 ? 8.080 -13.160 -5.110 1.00 88.12 195 ALA A N 1
ATOM 1477 C CA . ALA A 1 195 ? 9.397 -13.017 -4.502 1.00 88.12 195 ALA A CA 1
ATOM 1478 C C . ALA A 1 195 ? 9.544 -13.830 -3.205 1.00 88.12 195 ALA A C 1
ATOM 1480 O O . ALA A 1 195 ? 10.582 -14.458 -3.001 1.00 88.12 195 ALA A O 1
ATOM 1481 N N . ASP A 1 196 ? 8.536 -13.840 -2.328 1.00 87.44 196 ASP A N 1
ATOM 1482 C CA . ASP A 1 196 ? 8.554 -14.653 -1.105 1.00 87.44 196 ASP A CA 1
ATOM 1483 C C . ASP A 1 196 ? 8.536 -16.156 -1.419 1.00 87.44 196 ASP A C 1
ATOM 1485 O O . ASP A 1 196 ? 9.351 -16.903 -0.873 1.00 87.44 196 ASP A O 1
ATOM 1489 N N . ALA A 1 197 ? 7.689 -16.601 -2.351 1.00 85.38 197 ALA A N 1
ATOM 1490 C CA . ALA A 1 197 ? 7.621 -18.000 -2.768 1.00 85.38 197 ALA A CA 1
ATOM 1491 C C . ALA A 1 197 ? 8.964 -18.504 -3.336 1.00 85.38 197 ALA A C 1
ATOM 1493 O O . ALA A 1 197 ? 9.427 -19.601 -2.996 1.00 85.38 197 ALA A O 1
ATOM 1494 N N . SER A 1 198 ? 9.635 -17.666 -4.128 1.00 83.62 198 SER A N 1
ATOM 1495 C CA . SER A 1 198 ? 10.983 -17.904 -4.652 1.00 83.62 198 SER A CA 1
ATOM 1496 C C . SER A 1 198 ? 12.050 -17.945 -3.547 1.00 83.62 198 SER A C 1
ATOM 1498 O O . SER A 1 198 ? 12.838 -18.893 -3.472 1.00 83.62 198 SER A O 1
ATOM 1500 N N . LEU A 1 199 ? 12.035 -16.984 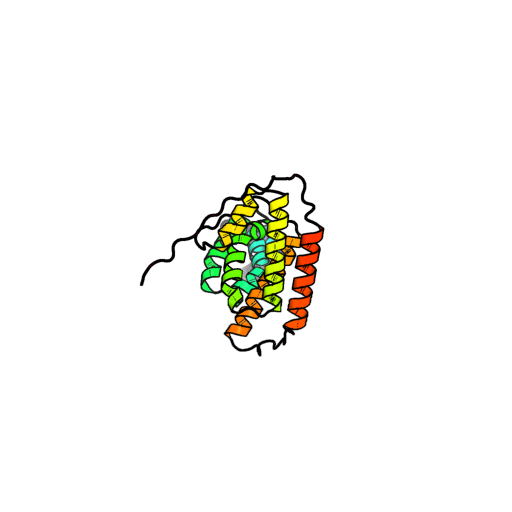-2.615 1.00 83.12 199 LEU A N 1
ATOM 1501 C CA . LEU A 1 199 ? 12.951 -16.938 -1.464 1.00 83.12 199 LEU A CA 1
ATOM 1502 C C . LEU A 1 199 ? 12.806 -18.164 -0.550 1.00 83.12 199 LEU A C 1
ATOM 1504 O O . LEU A 1 199 ? 13.804 -18.700 -0.061 1.00 83.12 199 LEU A O 1
ATOM 1508 N N . ARG A 1 200 ? 11.576 -18.653 -0.361 1.00 82.38 200 ARG A N 1
ATOM 1509 C CA . ARG A 1 200 ? 11.273 -19.876 0.398 1.00 82.38 200 ARG A CA 1
ATOM 1510 C C . ARG A 1 200 ? 11.552 -21.161 -0.381 1.00 82.38 200 ARG A C 1
ATOM 1512 O O . ARG A 1 200 ? 11.382 -22.243 0.179 1.00 82.38 200 ARG A O 1
ATOM 1519 N N . ARG A 1 201 ? 11.989 -21.062 -1.645 1.00 72.00 201 ARG A N 1
ATOM 1520 C CA . ARG A 1 201 ? 12.180 -22.190 -2.575 1.00 72.00 201 ARG A CA 1
ATOM 1521 C C . ARG A 1 201 ? 10.922 -23.055 -2.718 1.00 72.00 201 ARG A C 1
ATOM 1523 O O . ARG A 1 201 ? 11.021 -24.263 -2.920 1.00 72.00 201 ARG A O 1
ATOM 1530 N N . GLN A 1 202 ? 9.747 -22.453 -2.544 1.00 59.34 202 GLN A N 1
ATOM 1531 C CA . GLN A 1 202 ? 8.459 -23.140 -2.650 1.00 59.34 202 GLN A CA 1
ATOM 1532 C C . GLN A 1 202 ? 7.977 -23.208 -4.098 1.00 59.34 202 GLN A C 1
ATOM 1534 O O . GLN A 1 202 ? 7.212 -24.103 -4.449 1.00 59.34 202 GLN A O 1
ATOM 1539 N N . GLU A 1 203 ? 8.484 -22.327 -4.958 1.00 54.75 203 GLU A N 1
ATOM 1540 C CA . GLU A 1 203 ? 8.271 -22.416 -6.394 1.00 54.75 203 GLU A CA 1
ATOM 1541 C C . GLU A 1 203 ? 9.416 -23.171 -7.067 1.00 54.75 203 GLU A C 1
ATOM 1543 O O . GLU A 1 203 ? 10.599 -22.856 -6.916 1.00 54.75 203 GLU A O 1
ATOM 1548 N N . THR A 1 204 ? 9.050 -24.187 -7.849 1.00 51.88 204 THR A N 1
ATOM 1549 C CA . THR A 1 204 ? 9.945 -24.691 -8.892 1.00 51.88 204 THR A CA 1
ATOM 1550 C C . THR A 1 204 ? 10.084 -23.542 -9.888 1.00 51.88 204 THR A C 1
ATOM 1552 O O . THR A 1 204 ? 9.041 -23.042 -10.316 1.00 51.88 204 THR A O 1
ATOM 1555 N N . PRO A 1 205 ? 11.302 -23.076 -10.235 1.00 49.78 205 PRO A N 1
ATOM 1556 C CA . PRO A 1 205 ? 11.454 -21.945 -11.143 1.00 49.78 205 PRO A CA 1
ATOM 1557 C C . PRO A 1 205 ? 10.612 -22.230 -12.385 1.00 49.78 205 PRO A C 1
ATOM 1559 O O . PRO A 1 205 ? 10.746 -23.333 -12.932 1.00 49.78 205 PRO A O 1
ATOM 1562 N N . PRO A 1 206 ? 9.720 -21.318 -12.817 1.00 52.09 206 PRO A N 1
ATOM 1563 C CA . PRO A 1 206 ? 8.961 -21.547 -14.025 1.00 52.09 206 PRO A CA 1
ATOM 1564 C C . PRO A 1 206 ? 9.981 -21.639 -15.151 1.00 52.09 206 PRO A C 1
ATOM 1566 O O . PRO A 1 206 ? 10.545 -20.644 -15.602 1.00 52.09 206 PRO A O 1
ATOM 1569 N N . GLY A 1 207 ? 10.253 -22.871 -15.572 1.00 48.84 207 GLY A N 1
ATOM 1570 C CA . GLY A 1 207 ? 11.003 -23.190 -16.767 1.00 48.84 207 GLY A CA 1
ATOM 1571 C C . GLY A 1 207 ? 10.157 -22.811 -17.969 1.00 48.84 207 GLY A C 1
ATOM 1572 O O . GLY A 1 207 ? 9.782 -23.669 -18.759 1.00 48.84 207 GLY A O 1
ATOM 1573 N N . ILE A 1 208 ? 9.822 -21.527 -18.106 1.00 53.38 208 ILE A N 1
ATOM 1574 C CA . ILE A 1 208 ? 9.466 -20.990 -19.402 1.00 53.38 208 ILE A CA 1
ATOM 1575 C C . ILE A 1 208 ? 10.779 -21.030 -20.164 1.00 53.38 208 ILE A C 1
ATOM 1577 O O . ILE A 1 208 ? 11.645 -20.166 -20.020 1.00 53.38 208 ILE A O 1
ATOM 1581 N N . VAL A 1 209 ? 10.943 -22.088 -20.949 1.00 52.53 209 VAL A N 1
ATOM 1582 C CA . VAL A 1 209 ? 11.889 -22.094 -22.052 1.00 52.53 209 VAL A CA 1
ATOM 1583 C C . VAL A 1 209 ? 11.380 -21.016 -23.001 1.00 52.53 209 VAL A C 1
ATOM 1585 O O . VAL A 1 209 ? 10.570 -21.271 -23.886 1.00 52.53 209 VAL A O 1
ATOM 1588 N N . VAL A 1 210 ? 11.769 -19.767 -22.743 1.00 54.81 210 VAL A N 1
ATOM 1589 C CA . VAL A 1 210 ? 11.585 -18.690 -23.703 1.00 54.81 210 VAL A CA 1
ATOM 1590 C C . VAL A 1 210 ? 12.435 -19.107 -24.881 1.00 54.81 210 VAL A C 1
ATOM 1592 O O . VAL A 1 210 ? 13.666 -19.088 -24.791 1.00 54.81 210 VAL A O 1
ATOM 1595 N N . ASP A 1 211 ? 11.789 -19.532 -25.963 1.00 64.00 211 ASP A N 1
ATOM 1596 C CA . ASP A 1 211 ? 12.502 -19.780 -27.198 1.00 64.00 211 ASP A CA 1
ATOM 1597 C C . ASP A 1 211 ? 13.178 -18.467 -27.602 1.00 64.00 211 ASP A C 1
ATOM 1599 O O . ASP A 1 211 ? 12.554 -17.478 -28.002 1.00 64.00 211 ASP A O 1
ATOM 1603 N N . THR A 1 212 ? 14.495 -18.442 -27.416 1.00 64.88 212 THR A N 1
ATOM 1604 C CA . THR A 1 212 ? 15.320 -17.270 -27.689 1.00 64.88 212 THR A CA 1
ATOM 1605 C C . THR A 1 212 ? 15.213 -16.836 -29.151 1.00 64.88 212 THR A C 1
ATOM 1607 O O . THR A 1 212 ? 15.460 -15.663 -29.440 1.00 64.88 212 THR A O 1
ATOM 1610 N N . GLN A 1 213 ? 14.799 -17.724 -30.069 1.00 69.38 213 GLN A N 1
ATOM 1611 C CA . GLN A 1 213 ? 14.476 -17.346 -31.443 1.00 69.38 213 GLN A CA 1
ATOM 1612 C C . GLN A 1 213 ? 13.176 -16.549 -31.541 1.00 69.38 213 GLN A C 1
ATOM 1614 O O . GLN A 1 213 ? 13.188 -15.484 -32.161 1.00 69.38 213 GLN A O 1
ATOM 1619 N N . GLU A 1 214 ? 12.087 -16.988 -30.906 1.00 72.69 214 GLU A N 1
ATOM 1620 C CA . GLU A 1 214 ? 10.811 -16.260 -30.936 1.00 72.69 214 GLU A CA 1
ATOM 1621 C C . GLU A 1 214 ? 10.953 -14.872 -30.286 1.00 72.69 214 GLU A C 1
ATOM 1623 O O . GLU A 1 214 ? 10.515 -13.859 -30.841 1.00 72.69 214 GLU A O 1
ATOM 1628 N N . ALA A 1 215 ? 11.665 -14.789 -29.158 1.00 70.50 215 ALA A N 1
ATOM 1629 C CA . ALA A 1 215 ? 11.946 -13.518 -28.492 1.00 70.50 215 ALA A CA 1
ATOM 1630 C C . ALA A 1 215 ? 12.784 -12.565 -29.369 1.00 70.50 215 ALA A C 1
ATOM 1632 O O . ALA A 1 215 ? 12.488 -11.369 -29.447 1.00 70.50 215 ALA A O 1
ATOM 1633 N N . ARG A 1 216 ? 13.797 -13.081 -30.085 1.00 71.19 216 ARG A N 1
ATOM 1634 C CA . ARG A 1 216 ? 14.606 -12.291 -31.035 1.00 71.19 216 ARG A CA 1
ATOM 1635 C C . ARG A 1 216 ? 13.791 -11.818 -32.234 1.00 71.19 216 ARG A C 1
ATOM 1637 O O . ARG A 1 216 ? 13.943 -10.667 -32.644 1.00 71.19 216 ARG A O 1
ATOM 1644 N N . GLN A 1 217 ? 12.920 -12.666 -32.778 1.00 76.69 217 GLN A N 1
ATOM 1645 C CA . GLN A 1 217 ? 12.048 -12.299 -33.894 1.00 76.69 217 GLN A CA 1
ATOM 1646 C C . GLN A 1 217 ? 11.063 -11.197 -33.492 1.00 76.69 217 GLN A C 1
ATOM 1648 O O . GLN A 1 217 ? 10.974 -10.181 -34.185 1.00 76.69 217 GLN A O 1
ATOM 1653 N N . ARG A 1 218 ? 10.405 -11.323 -32.331 1.00 74.56 218 ARG A N 1
ATOM 1654 C CA . ARG A 1 218 ? 9.527 -10.265 -31.804 1.00 74.56 218 ARG A CA 1
ATOM 1655 C C . ARG A 1 218 ? 10.285 -8.965 -31.538 1.00 74.56 218 ARG A C 1
ATOM 1657 O O . ARG A 1 218 ? 9.784 -7.890 -31.859 1.00 74.56 218 ARG A O 1
ATOM 1664 N N . PHE A 1 219 ? 11.511 -9.034 -31.018 1.00 75.31 219 PHE A N 1
ATOM 1665 C CA . PHE A 1 219 ? 12.336 -7.841 -30.817 1.00 75.31 219 PHE A CA 1
ATOM 1666 C C . PHE A 1 219 ? 12.709 -7.156 -32.145 1.00 75.31 219 PHE A C 1
ATOM 1668 O O . PHE A 1 219 ? 12.651 -5.929 -32.251 1.00 75.31 219 PHE A O 1
ATOM 1675 N N . GLY A 1 220 ? 13.028 -7.933 -33.186 1.00 74.44 220 GLY A N 1
ATOM 1676 C CA . GLY A 1 220 ? 13.274 -7.418 -34.537 1.00 74.44 220 GLY A CA 1
ATOM 1677 C C . GLY A 1 220 ? 12.049 -6.728 -35.150 1.00 74.44 220 GLY A C 1
ATOM 1678 O O . GLY A 1 220 ? 12.173 -5.652 -35.742 1.00 74.44 220 GLY A O 1
ATOM 1679 N N . GLN A 1 221 ? 10.857 -7.292 -34.945 1.00 75.94 221 GLN A N 1
ATOM 1680 C CA . GLN A 1 221 ? 9.586 -6.695 -35.375 1.00 75.94 221 GLN A CA 1
ATOM 1681 C C . GLN A 1 221 ? 9.288 -5.380 -34.639 1.00 75.94 221 GLN A C 1
ATOM 1683 O O . GLN A 1 221 ? 8.928 -4.385 -35.263 1.00 75.94 221 GLN A O 1
ATOM 1688 N N . LEU A 1 222 ? 9.520 -5.320 -33.325 1.00 72.25 222 LEU A N 1
ATOM 1689 C CA . LEU A 1 222 ? 9.335 -4.091 -32.543 1.00 72.25 222 LEU A CA 1
ATOM 1690 C C . LEU A 1 222 ? 10.325 -2.987 -32.943 1.00 72.25 222 LEU A C 1
ATOM 1692 O O . LEU A 1 222 ? 9.954 -1.815 -33.031 1.00 72.25 222 LEU A O 1
ATOM 1696 N N . ARG A 1 223 ? 11.584 -3.347 -33.226 1.00 72.56 223 ARG A N 1
ATOM 1697 C CA . ARG A 1 223 ? 12.600 -2.398 -33.702 1.00 72.56 223 ARG A CA 1
ATOM 1698 C C . ARG A 1 223 ? 12.248 -1.842 -35.080 1.00 72.56 223 ARG A C 1
ATOM 1700 O O . ARG A 1 223 ? 12.331 -0.632 -35.281 1.00 72.56 223 ARG A O 1
ATOM 1707 N N . SER A 1 224 ? 11.852 -2.697 -36.017 1.00 72.19 224 SER A N 1
ATOM 1708 C CA . SER A 1 224 ? 11.460 -2.271 -37.368 1.00 72.19 224 SER A CA 1
ATOM 1709 C C . SER A 1 224 ? 10.186 -1.419 -37.354 1.00 72.19 224 SER A C 1
ATOM 1711 O O . SER A 1 224 ? 10.169 -0.369 -37.992 1.00 72.19 224 SER A O 1
ATOM 1713 N N . ALA A 1 225 ? 9.188 -1.759 -36.533 1.00 67.69 225 ALA A N 1
ATOM 1714 C CA . ALA A 1 225 ? 7.986 -0.941 -36.348 1.00 67.69 225 ALA A CA 1
ATOM 1715 C C . ALA A 1 225 ? 8.297 0.468 -35.801 1.00 67.69 225 ALA A C 1
ATOM 1717 O O . ALA A 1 225 ? 7.748 1.457 -36.286 1.00 67.69 225 ALA A O 1
ATOM 1718 N N . ARG A 1 226 ? 9.229 0.580 -34.840 1.00 61.91 226 ARG A N 1
ATOM 1719 C CA . ARG A 1 226 ? 9.689 1.872 -34.292 1.00 61.91 226 ARG A CA 1
ATOM 1720 C C . ARG A 1 226 ? 10.512 2.684 -35.297 1.00 61.91 226 ARG A C 1
ATOM 1722 O O . ARG A 1 226 ? 10.477 3.908 -35.274 1.00 61.91 226 ARG A O 1
ATOM 1729 N N . SER A 1 227 ? 11.233 2.002 -36.185 1.00 62.69 227 SER A N 1
ATOM 1730 C CA . SER A 1 227 ? 11.998 2.632 -37.271 1.00 62.69 227 SER A CA 1
ATOM 1731 C C . SER A 1 227 ? 11.074 3.182 -38.363 1.00 62.69 227 SER A C 1
ATOM 1733 O O . SER A 1 227 ? 11.357 4.225 -38.934 1.00 62.69 227 SER A O 1
ATOM 1735 N N . ALA A 1 228 ? 9.948 2.510 -38.619 1.00 57.41 228 ALA A N 1
ATOM 1736 C CA . ALA A 1 228 ? 8.956 2.926 -39.610 1.00 57.41 228 ALA A CA 1
ATOM 1737 C C . ALA A 1 228 ? 8.083 4.112 -39.155 1.00 57.41 228 ALA A C 1
ATOM 1739 O O . ALA A 1 228 ? 7.508 4.803 -39.988 1.00 57.41 228 ALA A O 1
ATOM 1740 N N . THR A 1 229 ? 7.984 4.362 -37.845 1.00 55.31 229 THR A N 1
ATOM 1741 C CA . THR A 1 229 ? 7.251 5.509 -37.271 1.00 55.31 229 THR A CA 1
ATOM 1742 C C . THR A 1 229 ? 8.132 6.734 -37.010 1.00 55.31 229 THR A C 1
ATOM 1744 O O . THR A 1 229 ? 7.609 7.817 -36.755 1.00 55.31 229 THR A O 1
ATOM 1747 N N . ALA A 1 230 ? 9.456 6.597 -37.102 1.00 52.66 230 ALA A N 1
ATOM 1748 C CA . ALA A 1 230 ? 10.393 7.712 -37.040 1.00 52.66 230 ALA A CA 1
ATOM 1749 C C . ALA A 1 230 ? 10.604 8.296 -38.447 1.00 52.66 230 ALA A C 1
ATOM 1751 O O . ALA A 1 230 ? 11.629 8.061 -39.081 1.00 52.66 230 ALA A O 1
ATOM 1752 N N . THR A 1 231 ? 9.626 9.047 -38.954 1.00 44.47 231 THR A N 1
ATOM 1753 C CA . THR A 1 231 ? 9.822 9.879 -40.149 1.00 44.47 231 THR A CA 1
ATOM 1754 C C . THR A 1 231 ? 10.882 10.942 -39.828 1.00 44.47 231 THR A C 1
ATOM 1756 O O . THR A 1 231 ? 10.657 11.749 -38.923 1.00 44.47 231 THR A O 1
ATOM 1759 N N . PRO A 1 232 ? 12.032 10.987 -40.524 1.00 45.88 232 PRO A N 1
ATOM 1760 C CA . PRO A 1 232 ? 13.025 12.022 -40.297 1.00 45.88 232 PRO A CA 1
ATOM 1761 C C . PRO A 1 232 ? 12.544 13.304 -40.981 1.00 45.88 232 PRO A C 1
ATOM 1763 O O . PRO A 1 232 ? 12.657 13.454 -42.196 1.00 45.88 232 PRO A O 1
ATOM 1766 N N . SER A 1 233 ? 11.979 14.238 -40.215 1.00 46.12 233 SER A N 1
ATOM 1767 C CA . SER A 1 233 ? 11.844 15.611 -40.693 1.00 46.12 233 SER A CA 1
ATOM 1768 C C . SER A 1 233 ? 13.132 16.378 -40.411 1.00 46.12 233 SER A C 1
ATOM 1770 O O . SER A 1 233 ? 13.505 16.564 -39.255 1.00 46.12 233 SER A O 1
ATOM 1772 N N . MET A 1 234 ? 13.695 16.896 -41.499 1.00 43.19 234 MET A N 1
ATOM 1773 C CA . MET A 1 234 ? 14.715 17.940 -41.609 1.00 43.19 234 MET A CA 1
ATOM 1774 C C . MET A 1 234 ? 16.171 17.482 -41.572 1.00 43.19 234 MET A C 1
ATOM 1776 O O . MET A 1 234 ? 16.717 17.041 -40.565 1.00 43.19 234 MET A O 1
ATOM 1780 N N . GLY A 1 235 ? 16.774 17.618 -42.756 1.00 50.59 235 GLY A N 1
ATOM 1781 C CA . GLY A 1 235 ? 18.150 17.287 -43.057 1.00 50.59 235 GLY A CA 1
ATOM 1782 C C . GLY A 1 235 ? 19.146 18.082 -42.230 1.00 50.59 235 GLY A C 1
ATOM 1783 O O . GLY A 1 235 ? 19.018 19.289 -42.037 1.00 50.59 235 GLY A O 1
ATOM 1784 N N . PHE A 1 236 ? 20.194 17.382 -41.826 1.00 42.22 236 PHE A N 1
ATOM 1785 C CA . PHE A 1 236 ? 21.477 17.996 -41.563 1.00 42.22 236 PHE A CA 1
ATOM 1786 C C . PHE A 1 236 ? 22.467 17.383 -42.543 1.00 42.22 236 PHE A C 1
ATOM 1788 O O . PHE A 1 236 ? 22.665 16.172 -42.575 1.00 42.22 236 PHE A O 1
ATOM 1795 N N . SER A 1 237 ? 22.982 18.254 -43.405 1.00 44.47 237 SER A N 1
ATOM 1796 C CA . SER A 1 237 ? 23.963 17.964 -44.439 1.00 44.47 237 SER A CA 1
ATOM 1797 C C . SER A 1 237 ? 25.212 17.333 -43.831 1.00 44.47 237 SER A C 1
ATOM 1799 O O . SER A 1 237 ? 25.760 17.847 -42.855 1.00 44.47 237 SER A O 1
ATOM 1801 N N . ASP A 1 238 ? 25.672 16.256 -44.459 1.00 46.03 238 ASP A N 1
ATOM 1802 C CA . ASP A 1 238 ? 26.947 15.609 -44.190 1.00 46.03 238 ASP A CA 1
ATOM 1803 C C . ASP A 1 238 ? 28.104 16.610 -44.300 1.00 46.03 238 ASP A C 1
ATOM 1805 O O . ASP A 1 238 ? 28.358 17.188 -45.358 1.00 46.03 238 ASP A O 1
ATOM 1809 N N . ALA A 1 239 ? 28.844 16.771 -43.207 1.00 43.25 239 ALA A N 1
ATOM 1810 C CA . ALA A 1 239 ? 30.215 17.253 -43.231 1.00 43.25 239 ALA A CA 1
ATOM 1811 C C . ALA A 1 239 ? 31.077 16.219 -42.503 1.00 43.25 239 ALA A C 1
ATOM 1813 O O . ALA A 1 239 ? 31.087 16.118 -41.274 1.00 43.25 239 ALA A O 1
ATOM 1814 N N . ALA A 1 240 ? 31.769 15.411 -43.303 1.00 51.31 240 ALA A N 1
ATOM 1815 C CA . ALA A 1 240 ? 32.734 14.423 -42.863 1.00 51.31 240 ALA A CA 1
ATOM 1816 C C . ALA A 1 240 ? 33.826 15.074 -41.997 1.00 51.31 240 ALA A C 1
ATOM 1818 O O . ALA A 1 240 ? 34.581 15.927 -42.458 1.00 51.31 240 ALA A O 1
ATOM 1819 N N . SER A 1 241 ? 33.942 14.632 -40.745 1.00 48.12 241 SER A N 1
ATOM 1820 C CA . SER A 1 241 ? 35.101 14.894 -39.891 1.00 48.12 241 SER A CA 1
ATOM 1821 C C . SER A 1 241 ? 35.675 13.553 -39.451 1.00 48.12 241 SER A C 1
ATOM 1823 O O . SER A 1 241 ? 35.216 12.916 -38.504 1.00 48.12 241 SER A O 1
ATOM 1825 N N . THR A 1 242 ? 36.677 13.102 -40.199 1.00 51.88 242 THR A N 1
ATOM 1826 C CA . THR A 1 242 ? 37.588 12.017 -39.839 1.00 51.88 242 THR A CA 1
ATOM 1827 C C . THR A 1 242 ? 38.244 12.320 -38.495 1.00 51.88 242 THR A C 1
ATOM 1829 O O . THR A 1 242 ? 39.115 13.185 -38.410 1.00 51.88 242 THR A O 1
ATOM 1832 N N . ARG A 1 243 ? 37.852 11.596 -37.442 1.00 44.72 243 ARG A N 1
ATOM 1833 C CA . ARG A 1 243 ? 38.552 11.595 -36.154 1.00 44.72 243 ARG A CA 1
ATOM 1834 C C . ARG A 1 243 ? 39.163 10.214 -35.919 1.00 44.72 243 ARG A C 1
ATOM 1836 O O . ARG A 1 243 ? 38.502 9.277 -35.483 1.00 44.72 243 ARG A O 1
ATOM 1843 N N . THR A 1 244 ? 40.434 10.095 -36.280 1.00 48.09 244 THR A N 1
ATOM 1844 C CA . THR A 1 244 ? 41.325 8.990 -35.917 1.00 48.09 244 THR A CA 1
ATOM 1845 C C . THR A 1 244 ? 41.557 8.990 -34.408 1.00 48.09 244 THR A C 1
ATOM 1847 O O . THR A 1 244 ? 42.014 9.987 -33.852 1.00 48.09 244 THR A O 1
ATOM 1850 N N . TRP A 1 245 ? 41.255 7.871 -33.752 1.00 46.34 245 TRP A N 1
ATOM 1851 C CA . TRP A 1 245 ? 41.577 7.634 -32.345 1.00 46.34 245 TRP A CA 1
ATOM 1852 C C . TRP A 1 245 ? 43.029 7.146 -32.209 1.00 46.34 245 TRP A C 1
ATOM 1854 O O . TRP A 1 245 ? 43.415 6.229 -32.941 1.00 46.34 245 TRP A O 1
ATOM 1864 N N . PRO A 1 246 ? 43.844 7.704 -31.296 1.00 54.38 246 PRO A N 1
ATOM 1865 C CA . PRO A 1 246 ? 45.174 7.175 -31.027 1.00 54.38 246 PRO A CA 1
ATOM 1866 C C . PRO A 1 246 ? 45.078 5.880 -30.208 1.00 54.38 246 PRO A C 1
ATOM 1868 O O . PRO A 1 246 ? 44.363 5.807 -29.210 1.00 54.38 246 PRO A O 1
ATOM 1871 N N . ARG A 1 247 ? 45.811 4.849 -30.645 1.00 51.31 247 ARG A N 1
ATOM 1872 C CA . ARG A 1 247 ? 46.069 3.633 -29.863 1.00 51.31 247 ARG A CA 1
ATOM 1873 C C . ARG A 1 247 ? 47.069 3.963 -28.754 1.00 51.31 247 ARG A C 1
ATOM 1875 O O . ARG A 1 247 ? 48.147 4.474 -29.049 1.00 51.31 247 ARG A O 1
ATOM 1882 N N . SER A 1 248 ? 46.727 3.641 -27.512 1.00 54.19 248 SER A N 1
ATOM 1883 C CA . SER A 1 248 ? 47.668 3.664 -26.388 1.00 54.19 248 SER A CA 1
ATOM 1884 C C . SER A 1 248 ? 48.757 2.600 -26.581 1.00 54.19 248 SER A C 1
ATOM 1886 O O . SER A 1 248 ? 48.419 1.477 -26.973 1.00 54.19 248 SER A O 1
ATOM 1888 N N . PRO A 1 249 ? 50.038 2.910 -26.320 1.00 65.00 249 PRO A N 1
ATOM 1889 C CA . PRO A 1 249 ? 51.078 1.898 -26.238 1.00 65.00 249 PRO A CA 1
ATOM 1890 C C . PRO A 1 249 ? 51.021 1.175 -24.884 1.00 65.00 249 PRO A C 1
ATOM 1892 O O . PRO A 1 249 ? 50.577 1.735 -23.882 1.00 65.00 249 PRO A O 1
ATOM 1895 N N . THR A 1 250 ? 51.439 -0.086 -24.939 1.00 62.28 250 THR A N 1
ATOM 1896 C CA . THR A 1 250 ? 51.632 -1.067 -23.858 1.00 62.28 250 THR A CA 1
ATOM 1897 C C . THR A 1 250 ? 52.497 -0.579 -22.711 1.00 62.28 250 THR A C 1
ATOM 1899 O O . THR A 1 250 ? 53.522 0.070 -23.022 1.00 62.28 250 THR A O 1
#

Secondary structure (DSSP, 8-state):
--TTHHHHHHHHHHHHHHHHHHHHHTT----HHHHHHHHHHHHHHHHHHHHHHHTSHHHHHHH-HHHHHHHHHHHSHHHHHHHHHSTTHHHHHHHHHHHHHHTT--HHHHHHHHHHHHHHHHHHHTTTS-HHHHHHHHHHHHHHHHHHHHH-HHHHHHHHHHTS-TT-----SSPPPHHHHHHHHHHHHHHHHHHHHHHTT-SPP------HHHHHHHHHHHHHHHHHH----S---------PPPPPP-